Protein AF-A0A9P6CM84-F1 (afdb_monomer_lite)

Secondary structure (DSSP, 8-state):
----------------------EEPPTTS-PEEEEEEEETT-TTSPPEEEEEEPPTT-EEEE-TTS-EEEEEEHHHHHHHHHHHS---S-TT-EEEEE-SS-TTSEEEEEEHHHHHTT---GGGGSHHHHEEEEEEPTTS-EEEEEEE--GGG---------TTSHHHHTTSS-SS------PPP---TT-HHHHHHHHHTT--S-PPP--SHHHHHHHHHHHHHHHHHHHHTTPEEETTEEE--TT---HHHHHTT-

pLDDT: mean 75.65, std 17.18, range [40.81, 96.31]

Sequence (258 aa):
MGDEDYTDEDDNPFFPKSHIQSRPVNDNDAQVVIVNFRVKNAPNIAAEEVLVEASPDLVSIEDVDGQRVFKTSLARLIPKAIENFSPKKDSSTRIHRPGLDDPQNTVNLGSIGAFLSGVKPRNLNFPLVDEYKLRIEDKGLLVCDLLLDDVDSSNDSSSSVKPLDLARLRKDLKVGLKSPRKKSAFIDKGSEFIKFLRTFLDVQPRAPRAETVGHLLECYLALEAGYSKLTNMQWGRTKGGYRVPSGMFSWDKLYTCL

Structure (mmCIF, N/CA/C/O backbone):
data_AF-A0A9P6CM84-F1
#
_entry.id   AF-A0A9P6CM84-F1
#
loop_
_atom_site.group_PDB
_atom_site.id
_atom_site.type_symbol
_atom_site.label_atom_id
_atom_site.label_alt_id
_atom_site.label_comp_id
_atom_site.label_asym_id
_atom_site.label_entity_id
_atom_site.label_seq_id
_atom_site.pdbx_PDB_ins_code
_atom_site.Cartn_x
_atom_site.Cartn_y
_atom_site.Cartn_z
_atom_site.occupancy
_atom_site.B_iso_or_equiv
_atom_site.auth_seq_id
_atom_site.auth_comp_id
_atom_site.auth_asym_id
_atom_site.auth_atom_id
_atom_site.pdbx_PDB_model_num
ATOM 1 N N . MET A 1 1 ? 25.803 -50.391 57.734 1.00 50.53 1 MET A N 1
ATOM 2 C CA . MET A 1 1 ? 26.602 -49.492 56.883 1.00 50.53 1 MET A CA 1
ATOM 3 C C . MET A 1 1 ? 25.891 -49.483 55.554 1.00 50.53 1 MET A C 1
ATOM 5 O O . MET A 1 1 ? 25.996 -50.460 54.830 1.00 50.53 1 MET A O 1
ATOM 9 N N . GLY A 1 2 ? 24.984 -48.523 55.391 1.00 52.47 2 GLY A N 1
ATOM 10 C CA . GLY A 1 2 ? 24.208 -48.342 54.172 1.00 52.47 2 GLY A CA 1
ATOM 11 C C . GLY A 1 2 ? 24.786 -47.138 53.457 1.00 52.47 2 GLY A C 1
ATOM 12 O O . GLY A 1 2 ? 24.868 -46.072 54.064 1.00 52.47 2 GLY A O 1
ATOM 13 N N . ASP A 1 3 ? 25.248 -47.363 52.236 1.00 54.59 3 ASP A N 1
ATOM 14 C CA . ASP A 1 3 ? 25.708 -46.325 51.329 1.00 54.59 3 ASP A CA 1
ATOM 15 C C . ASP A 1 3 ? 24.466 -45.678 50.702 1.00 54.59 3 ASP A C 1
ATOM 17 O O . ASP A 1 3 ? 23.650 -46.354 50.072 1.00 54.59 3 ASP A O 1
ATOM 21 N N . GLU A 1 4 ? 24.280 -44.386 50.968 1.00 65.12 4 GLU A N 1
ATOM 22 C CA . GLU A 1 4 ? 23.221 -43.564 50.384 1.00 65.12 4 GLU A CA 1
ATOM 23 C C . GLU A 1 4 ? 23.735 -42.972 49.066 1.00 65.12 4 GLU A C 1
ATOM 25 O O . GLU A 1 4 ? 24.587 -42.083 49.057 1.00 65.12 4 GLU A O 1
ATOM 30 N N . ASP A 1 5 ? 23.225 -43.506 47.957 1.00 63.28 5 ASP A N 1
ATOM 31 C CA . ASP A 1 5 ? 23.416 -42.990 46.602 1.00 63.28 5 ASP A CA 1
ATOM 32 C C . ASP A 1 5 ? 22.495 -41.770 46.412 1.00 63.28 5 ASP A C 1
ATOM 34 O O . ASP A 1 5 ? 21.270 -41.903 46.355 1.00 63.28 5 ASP A O 1
ATOM 38 N N . TYR A 1 6 ? 23.075 -40.569 46.353 1.00 57.94 6 TYR A N 1
ATOM 39 C CA . TYR A 1 6 ? 22.373 -39.352 45.944 1.00 57.94 6 TYR A CA 1
ATOM 40 C C . TYR A 1 6 ? 22.379 -39.279 44.415 1.00 57.94 6 TYR A C 1
ATOM 42 O O . TYR A 1 6 ? 23.384 -38.924 43.801 1.00 57.94 6 TYR A O 1
ATOM 50 N N . THR A 1 7 ? 21.253 -39.612 43.791 1.00 66.19 7 THR A N 1
ATOM 51 C CA . THR A 1 7 ? 20.988 -39.227 42.404 1.00 66.19 7 THR A CA 1
ATOM 52 C C . THR A 1 7 ? 20.441 -37.804 42.398 1.00 66.19 7 THR A C 1
ATOM 54 O O . THR A 1 7 ? 19.292 -37.587 42.783 1.00 66.19 7 THR A O 1
ATOM 57 N N . ASP A 1 8 ? 21.272 -36.851 41.977 1.00 60.44 8 ASP A N 1
ATOM 58 C CA . ASP A 1 8 ? 20.848 -35.504 41.597 1.00 60.44 8 ASP A CA 1
ATOM 59 C C . ASP A 1 8 ? 19.868 -35.620 40.417 1.00 60.44 8 ASP A C 1
ATOM 61 O O . ASP A 1 8 ? 20.259 -35.877 39.276 1.00 60.44 8 ASP A O 1
ATOM 65 N N . GLU A 1 9 ? 18.572 -35.498 40.703 1.00 61.78 9 GLU A N 1
ATOM 66 C CA . GLU A 1 9 ? 17.564 -35.280 39.673 1.00 61.78 9 GLU A CA 1
ATOM 67 C C . GLU A 1 9 ? 17.694 -33.835 39.185 1.00 61.78 9 GLU A C 1
ATOM 69 O O . GLU A 1 9 ? 17.394 -32.882 39.903 1.00 61.78 9 GLU A O 1
ATOM 74 N N . ASP A 1 10 ? 18.176 -33.692 37.950 1.00 57.97 10 ASP A N 1
ATOM 75 C CA . ASP A 1 10 ? 18.163 -32.451 37.190 1.00 57.97 10 ASP A CA 1
ATOM 76 C C . ASP A 1 10 ? 16.738 -31.869 37.149 1.00 57.97 10 ASP A C 1
ATOM 78 O O . ASP A 1 10 ? 15.881 -32.298 36.367 1.00 57.97 10 ASP A O 1
ATOM 82 N N . ASP A 1 11 ? 16.513 -30.840 37.969 1.00 53.06 11 ASP A N 1
ATOM 83 C CA . ASP A 1 11 ? 15.436 -29.863 37.843 1.00 53.06 11 ASP A CA 1
ATOM 84 C C . ASP A 1 11 ? 15.541 -29.190 36.467 1.00 53.06 11 ASP A C 1
ATOM 86 O O . ASP A 1 11 ? 16.144 -28.130 36.289 1.00 53.06 11 ASP A O 1
ATOM 90 N N . ASN A 1 12 ? 14.961 -29.824 35.453 1.00 59.12 12 ASN A N 1
ATOM 91 C CA . ASN A 1 12 ? 14.777 -29.219 34.148 1.00 59.12 12 ASN A CA 1
ATOM 92 C C . ASN A 1 12 ? 13.456 -28.434 34.206 1.00 59.12 12 ASN A C 1
ATOM 94 O O . ASN A 1 12 ? 12.389 -29.059 34.164 1.00 59.12 12 ASN A O 1
ATOM 98 N N . PRO A 1 13 ? 13.466 -27.090 34.342 1.00 60.09 13 PRO A N 1
ATOM 99 C CA . PRO A 1 13 ? 12.240 -26.314 34.403 1.00 60.09 13 PRO A CA 1
ATOM 100 C C . PRO A 1 13 ? 11.509 -26.481 33.075 1.00 60.09 13 PRO A C 1
ATOM 102 O O . PRO A 1 13 ? 11.886 -25.941 32.033 1.00 60.09 13 PRO A O 1
ATOM 105 N N . PHE A 1 14 ? 10.455 -27.285 33.125 1.00 51.00 14 PHE A N 1
ATOM 106 C CA . PHE A 1 14 ? 9.545 -27.538 32.030 1.00 51.00 14 PHE A CA 1
ATOM 107 C C . PHE A 1 14 ? 8.871 -26.213 31.674 1.00 51.00 14 PHE A C 1
ATOM 109 O O . PHE A 1 14 ? 7.870 -25.834 32.278 1.00 51.00 14 PHE A O 1
ATOM 116 N N . PHE A 1 15 ? 9.440 -25.472 30.721 1.00 48.75 15 PHE A N 1
ATOM 117 C CA . PHE A 1 15 ? 8.794 -24.286 30.178 1.00 48.75 15 PHE A CA 1
ATOM 118 C C . PHE A 1 15 ? 7.441 -24.725 29.606 1.00 48.75 15 PHE A C 1
ATOM 120 O O . PHE A 1 15 ? 7.415 -25.511 28.648 1.00 48.75 15 PHE A O 1
ATOM 127 N N . PRO A 1 16 ? 6.308 -24.270 30.173 1.00 44.91 16 PRO A N 1
ATOM 128 C CA . PRO A 1 16 ? 5.011 -24.596 29.620 1.00 44.91 16 PRO A CA 1
ATOM 129 C C . PRO A 1 16 ? 4.973 -24.006 28.214 1.00 44.91 16 PRO A C 1
ATOM 131 O O . PRO A 1 16 ? 5.034 -22.790 28.036 1.00 44.91 16 PRO A O 1
ATOM 134 N N . LYS A 1 17 ? 4.912 -24.876 27.200 1.00 47.03 17 LYS A N 1
ATOM 135 C CA . LYS A 1 17 ? 4.621 -24.476 25.824 1.00 47.03 17 LYS A CA 1
ATOM 136 C C . LYS A 1 17 ? 3.267 -23.779 25.864 1.00 47.03 17 LYS A C 1
ATOM 138 O O . LYS A 1 17 ? 2.241 -24.455 25.939 1.00 47.03 17 LYS A O 1
ATOM 143 N N . SER A 1 18 ? 3.265 -22.447 25.877 1.00 46.41 18 SER A N 1
ATOM 144 C CA . SER A 1 18 ? 2.049 -21.656 25.770 1.00 46.41 18 SER A CA 1
ATOM 145 C C . SER A 1 18 ? 1.348 -22.108 24.497 1.00 46.41 18 SER A C 1
ATOM 147 O O . SER A 1 18 ? 1.858 -21.992 23.382 1.00 46.41 18 SER A O 1
ATOM 149 N N . HIS A 1 19 ? 0.209 -22.763 24.684 1.00 44.62 19 HIS A N 1
ATOM 150 C CA . HIS A 1 19 ? -0.593 -23.279 23.596 1.00 44.62 19 HIS A CA 1
ATOM 151 C C . HIS A 1 19 ? -1.285 -22.069 22.965 1.00 44.62 19 HIS A C 1
ATOM 153 O O . HIS A 1 19 ? -2.383 -21.690 23.362 1.00 44.62 19 HIS A O 1
ATOM 159 N N . ILE A 1 20 ? -0.581 -21.394 22.053 1.00 52.62 20 ILE A N 1
ATOM 160 C CA . ILE A 1 20 ? -1.106 -20.260 21.295 1.00 52.62 20 ILE A CA 1
ATOM 161 C C . ILE A 1 20 ? -2.209 -20.818 20.393 1.00 52.62 20 ILE A C 1
ATOM 163 O O . ILE A 1 20 ? -1.941 -21.398 19.341 1.00 52.62 20 ILE A O 1
ATOM 167 N N . GLN A 1 21 ? -3.458 -20.701 20.843 1.00 57.16 21 GLN A N 1
ATOM 168 C CA . GLN A 1 21 ? -4.626 -21.060 20.051 1.00 57.16 21 GLN A CA 1
ATOM 169 C C . GLN A 1 21 ? -4.826 -19.985 18.982 1.00 57.16 21 GLN A C 1
ATOM 171 O O . GLN A 1 21 ? -5.379 -18.920 19.254 1.00 57.16 21 GLN A O 1
ATOM 176 N N . SER A 1 22 ? -4.376 -20.251 17.757 1.00 56.94 22 SER A N 1
ATOM 177 C CA . SER A 1 22 ? -4.760 -19.445 16.603 1.00 56.94 22 SER A CA 1
ATOM 178 C C . SER A 1 22 ? -6.255 -19.640 16.340 1.00 56.94 22 SER A C 1
ATOM 180 O O . SER A 1 22 ? -6.731 -20.764 16.174 1.00 56.94 22 SER A O 1
ATOM 182 N N . ARG A 1 23 ? -7.022 -18.546 16.325 1.00 54.59 23 ARG A N 1
ATOM 183 C CA . ARG A 1 23 ? -8.429 -18.568 15.911 1.00 54.59 23 ARG A CA 1
ATOM 184 C C . ARG A 1 23 ? -8.541 -17.959 14.513 1.00 54.59 23 ARG A C 1
ATOM 186 O O . ARG A 1 23 ? -8.030 -16.855 14.309 1.00 54.59 23 ARG A O 1
ATOM 193 N N . PRO A 1 24 ? -9.197 -18.633 13.552 1.00 57.94 24 PRO A N 1
ATOM 194 C CA . PRO A 1 24 ? -9.567 -17.986 12.301 1.00 57.94 24 PRO A CA 1
ATOM 195 C C . PRO A 1 24 ? -10.517 -16.821 12.610 1.00 57.94 24 PRO A C 1
ATOM 197 O O . PRO A 1 24 ? -11.411 -16.938 13.452 1.00 57.94 24 PRO A O 1
ATOM 200 N N . VAL A 1 25 ? -10.274 -15.672 11.985 1.00 58.28 25 VAL A N 1
ATOM 201 C CA . VAL A 1 25 ? -11.108 -14.475 12.145 1.00 58.28 25 VAL A CA 1
ATOM 202 C C . VAL A 1 25 ? -12.455 -14.735 11.463 1.00 58.28 25 VAL A C 1
ATOM 204 O O . VAL A 1 25 ? -12.480 -15.240 10.348 1.00 58.28 25 VAL A O 1
ATOM 207 N N . ASN A 1 26 ? -13.570 -14.436 12.139 1.00 51.66 26 ASN A N 1
ATOM 208 C CA . ASN A 1 26 ? -14.923 -14.674 11.617 1.00 51.66 26 ASN A CA 1
ATOM 209 C C . ASN A 1 26 ? -15.164 -13.947 10.275 1.00 51.66 26 ASN A C 1
ATOM 211 O O . ASN A 1 26 ? -14.950 -12.741 10.175 1.00 51.66 26 ASN A O 1
ATOM 215 N N . ASP A 1 27 ? -15.700 -14.695 9.307 1.00 47.84 27 ASP A N 1
ATOM 216 C CA . ASP A 1 27 ? -15.827 -14.421 7.860 1.00 47.84 27 ASP A CA 1
ATOM 217 C C . ASP A 1 27 ? -16.719 -13.233 7.422 1.00 47.84 27 ASP A C 1
ATOM 219 O O . ASP A 1 27 ? -16.867 -12.994 6.226 1.00 47.84 27 ASP A O 1
ATOM 223 N N . ASN A 1 28 ? -17.352 -12.486 8.334 1.00 49.12 28 ASN A N 1
ATOM 224 C CA . ASN A 1 28 ? -18.439 -11.567 7.944 1.00 49.12 28 ASN A CA 1
ATOM 225 C C . ASN A 1 28 ? -18.038 -10.108 7.702 1.00 49.12 28 ASN A C 1
ATOM 227 O O . ASN A 1 28 ? -18.818 -9.376 7.098 1.00 49.12 28 ASN A O 1
ATOM 231 N N . ASP A 1 29 ? -16.831 -9.702 8.089 1.00 53.59 29 ASP A N 1
ATOM 232 C CA . ASP A 1 29 ? -16.253 -8.440 7.636 1.00 53.59 29 ASP A CA 1
ATOM 233 C C . ASP A 1 29 ? -15.121 -8.795 6.684 1.00 53.59 29 ASP A C 1
ATOM 235 O O . ASP A 1 29 ? -14.081 -9.285 7.119 1.00 53.59 29 ASP A O 1
ATOM 239 N N . ALA A 1 30 ? -15.325 -8.588 5.381 1.00 54.66 30 ALA A N 1
ATOM 240 C CA . ALA A 1 30 ? -14.263 -8.710 4.392 1.00 54.66 30 ALA A CA 1
ATOM 241 C C . ALA A 1 30 ? -13.132 -7.748 4.784 1.00 54.66 30 ALA A C 1
ATOM 243 O O . ALA A 1 30 ? -13.187 -6.548 4.508 1.00 54.66 30 ALA A O 1
ATOM 244 N N . GLN A 1 31 ? -12.135 -8.260 5.505 1.00 74.56 31 GLN A N 1
ATOM 245 C CA . GLN A 1 31 ? -11.035 -7.440 5.978 1.00 74.56 31 GLN A CA 1
ATOM 246 C C . GLN A 1 31 ? -10.243 -6.998 4.749 1.00 74.56 31 GLN A C 1
ATOM 248 O O . GLN A 1 31 ? -9.969 -7.779 3.844 1.00 74.56 31 GLN A O 1
ATOM 253 N N . VAL A 1 32 ? -9.930 -5.713 4.661 1.00 87.81 32 VAL A N 1
ATOM 254 C CA . VAL A 1 32 ? -9.121 -5.175 3.567 1.00 87.81 32 VAL A CA 1
ATOM 255 C C . VAL A 1 32 ? -7.727 -4.939 4.118 1.00 87.81 32 VAL A C 1
ATOM 257 O O . VAL A 1 32 ? -7.568 -4.298 5.157 1.00 87.81 32 VAL A O 1
ATOM 260 N N . VAL A 1 33 ? -6.719 -5.470 3.429 1.00 92.06 33 VAL A N 1
ATOM 261 C CA . VAL A 1 33 ? -5.312 -5.225 3.740 1.00 92.06 33 VAL A CA 1
ATOM 262 C C . VAL A 1 33 ? -4.802 -4.140 2.802 1.00 92.06 33 VAL A C 1
ATOM 264 O O . VAL A 1 33 ? -4.874 -4.266 1.580 1.00 92.06 33 VAL A O 1
ATOM 267 N N . ILE A 1 34 ? -4.275 -3.066 3.375 1.00 93.50 34 ILE A N 1
ATOM 268 C CA . ILE A 1 34 ? -3.618 -1.993 2.636 1.00 93.50 34 ILE A CA 1
ATOM 269 C C . ILE A 1 34 ? -2.138 -2.343 2.530 1.00 93.50 34 ILE A C 1
ATOM 271 O O . ILE A 1 34 ? -1.448 -2.490 3.537 1.00 93.50 34 ILE A O 1
ATOM 275 N N . VAL A 1 35 ? -1.643 -2.484 1.306 1.00 94.81 35 VAL A N 1
ATOM 276 C CA . VAL A 1 35 ? -0.227 -2.710 1.022 1.00 94.81 35 VAL A CA 1
ATOM 277 C C . VAL A 1 35 ? 0.403 -1.391 0.595 1.00 94.81 35 VAL A C 1
ATOM 279 O O . VAL A 1 35 ? 0.062 -0.841 -0.450 1.00 94.81 35 VAL A O 1
ATOM 282 N N . ASN A 1 36 ? 1.329 -0.894 1.407 1.00 95.12 36 ASN A N 1
ATOM 283 C CA . ASN A 1 36 ? 2.053 0.347 1.184 1.00 95.12 36 ASN A CA 1
ATOM 284 C C . ASN A 1 36 ? 3.400 0.054 0.535 1.00 95.12 36 ASN A C 1
ATOM 286 O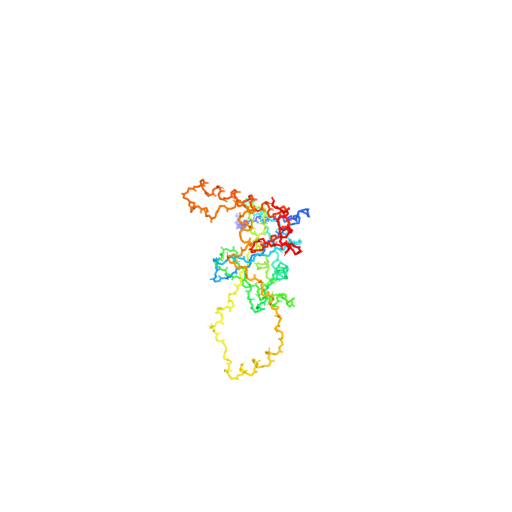 O . ASN A 1 36 ? 4.299 -0.474 1.189 1.00 95.12 36 ASN A O 1
ATOM 290 N N . PHE A 1 37 ? 3.571 0.450 -0.722 1.00 93.75 37 PHE A N 1
ATOM 291 C CA . PHE A 1 37 ? 4.865 0.413 -1.396 1.00 93.75 37 PHE A CA 1
ATOM 292 C C . PHE A 1 37 ? 5.613 1.732 -1.174 1.00 93.75 37 PHE A C 1
ATOM 294 O O . PHE A 1 37 ? 5.193 2.787 -1.651 1.00 93.75 37 PHE A O 1
ATOM 301 N N . ARG A 1 38 ? 6.735 1.690 -0.451 1.00 92.69 38 ARG A N 1
ATOM 302 C CA . ARG A 1 38 ? 7.602 2.850 -0.174 1.00 92.69 38 ARG A CA 1
ATOM 303 C C . ARG A 1 38 ? 8.937 2.710 -0.887 1.00 92.69 38 ARG A C 1
ATOM 305 O O . ARG A 1 38 ? 9.438 1.605 -1.049 1.00 92.69 38 ARG A O 1
ATOM 312 N N . VAL A 1 39 ? 9.566 3.820 -1.252 1.00 92.06 39 VAL A N 1
ATOM 313 C CA . VAL A 1 39 ? 10.930 3.796 -1.798 1.00 92.06 39 VAL A CA 1
ATOM 314 C C . VAL A 1 39 ? 11.925 3.658 -0.647 1.00 92.06 39 VAL A C 1
ATOM 316 O O . VAL A 1 39 ? 11.956 4.504 0.247 1.00 92.06 39 VAL A O 1
ATOM 319 N N . LYS A 1 40 ? 12.756 2.610 -0.669 1.00 90.56 40 LYS A N 1
ATOM 320 C CA . LYS A 1 40 ? 13.678 2.258 0.427 1.00 90.56 40 LYS A CA 1
ATOM 321 C C . LYS A 1 40 ? 14.598 3.413 0.844 1.00 90.56 40 LYS A C 1
ATOM 323 O O . LYS A 1 40 ? 14.779 3.650 2.033 1.00 90.56 40 LYS A O 1
ATOM 328 N N . ASN A 1 41 ? 15.135 4.149 -0.128 1.00 89.06 41 ASN A N 1
ATOM 329 C CA . ASN A 1 41 ? 16.092 5.240 0.103 1.00 89.06 41 ASN A CA 1
ATOM 330 C C . ASN A 1 41 ? 15.427 6.618 0.273 1.00 89.06 41 ASN A C 1
ATOM 332 O O . ASN A 1 41 ? 16.117 7.614 0.474 1.00 89.06 41 ASN A O 1
ATOM 336 N N . ALA A 1 42 ? 14.098 6.696 0.179 1.00 87.50 42 ALA A N 1
ATOM 337 C CA . ALA A 1 42 ? 13.363 7.955 0.226 1.00 87.50 42 ALA A CA 1
ATOM 338 C C . ALA A 1 42 ? 12.067 7.806 1.045 1.00 87.50 42 ALA A C 1
ATOM 340 O O . ALA A 1 42 ? 10.969 7.937 0.502 1.00 87.50 42 ALA A O 1
ATOM 341 N N . PRO A 1 43 ? 12.171 7.567 2.369 1.00 78.94 43 PRO A N 1
ATOM 342 C CA . PRO A 1 43 ? 11.014 7.310 3.234 1.00 78.94 43 PRO A CA 1
ATOM 343 C C . PRO A 1 43 ? 10.053 8.503 3.349 1.00 78.94 43 PRO A C 1
ATOM 345 O O . PRO A 1 43 ? 8.905 8.327 3.748 1.00 78.94 43 PRO A O 1
ATOM 348 N N . ASN A 1 44 ? 10.515 9.705 2.988 1.00 84.81 44 ASN A N 1
ATOM 349 C CA . ASN A 1 44 ? 9.715 10.930 2.975 1.00 84.81 44 ASN A CA 1
ATOM 350 C C . ASN A 1 44 ? 8.783 11.030 1.755 1.00 84.81 44 ASN A C 1
ATOM 352 O O . ASN A 1 44 ? 7.908 11.894 1.726 1.00 84.81 44 ASN A O 1
ATOM 356 N N . ILE A 1 45 ? 8.978 10.194 0.730 1.00 86.31 45 ILE A N 1
ATOM 357 C CA . ILE A 1 45 ? 8.065 10.128 -0.411 1.00 86.31 45 ILE A CA 1
ATOM 358 C C . ILE A 1 45 ? 6.811 9.376 0.034 1.00 86.31 45 ILE A C 1
ATOM 360 O O . ILE A 1 45 ? 6.899 8.336 0.687 1.00 86.31 45 ILE A O 1
ATOM 364 N N . ALA A 1 46 ? 5.641 9.915 -0.316 1.00 87.69 46 ALA A N 1
ATOM 365 C CA . ALA A 1 46 ? 4.365 9.280 -0.012 1.00 87.69 46 ALA A CA 1
ATOM 366 C C . ALA A 1 46 ? 4.337 7.839 -0.549 1.00 87.69 46 ALA A C 1
ATOM 368 O O . ALA A 1 46 ? 4.716 7.596 -1.698 1.00 87.69 46 ALA A O 1
ATOM 369 N N . ALA A 1 47 ? 3.898 6.901 0.292 1.00 89.81 47 ALA A N 1
ATOM 370 C CA . ALA A 1 47 ? 3.744 5.507 -0.094 1.00 89.81 47 ALA A CA 1
ATOM 371 C C . ALA A 1 47 ? 2.684 5.374 -1.193 1.00 89.81 47 ALA A C 1
ATOM 373 O O . ALA A 1 47 ? 1.685 6.097 -1.199 1.00 89.81 47 ALA A O 1
ATOM 374 N N . GLU A 1 48 ? 2.881 4.432 -2.109 1.00 90.56 48 GLU A N 1
ATOM 375 C CA . GLU A 1 48 ? 1.823 4.033 -3.025 1.00 90.56 48 GLU A CA 1
ATOM 376 C C . GLU A 1 48 ? 0.989 2.931 -2.372 1.00 90.56 48 GLU A C 1
ATOM 378 O O . GLU A 1 48 ? 1.459 1.816 -2.149 1.00 90.56 48 GLU A O 1
ATOM 383 N N . GLU A 1 49 ? -0.247 3.282 -2.033 1.00 92.44 49 GLU A N 1
ATOM 384 C CA . GLU A 1 49 ? -1.176 2.403 -1.332 1.00 92.44 49 GLU A CA 1
ATOM 385 C C . GLU A 1 49 ? -1.977 1.560 -2.325 1.00 92.44 49 GLU A C 1
ATOM 387 O O . GLU A 1 49 ? -2.561 2.071 -3.293 1.00 92.44 49 GLU A O 1
ATOM 392 N N . VAL A 1 50 ? -2.034 0.260 -2.057 1.00 92.56 50 VAL A N 1
ATOM 393 C CA . VAL A 1 50 ? -2.800 -0.709 -2.832 1.00 92.56 50 VAL A CA 1
ATOM 394 C C . VAL A 1 50 ? -3.723 -1.464 -1.896 1.00 92.56 50 VAL A C 1
ATOM 396 O O . VAL A 1 50 ? -3.280 -2.094 -0.941 1.00 92.56 50 VAL A O 1
ATOM 399 N N . LEU A 1 51 ? -5.020 -1.414 -2.183 1.00 91.75 51 LEU A N 1
ATOM 400 C CA . LEU A 1 51 ? -6.009 -2.169 -1.432 1.00 91.75 51 LEU A CA 1
ATOM 401 C C . LEU A 1 51 ? -6.053 -3.597 -1.975 1.00 91.75 51 LEU A C 1
ATOM 403 O O . LEU A 1 51 ? -6.189 -3.817 -3.183 1.00 91.75 51 LEU A O 1
ATOM 407 N N . VAL A 1 52 ? -5.928 -4.559 -1.070 1.00 91.50 52 VAL A N 1
ATOM 408 C CA . VAL A 1 52 ? -6.005 -5.986 -1.362 1.00 91.50 52 VAL A CA 1
ATOM 409 C C . VAL A 1 52 ? -7.066 -6.586 -0.452 1.00 91.50 52 VAL A C 1
ATOM 411 O O . VAL A 1 52 ? -7.016 -6.427 0.767 1.00 91.50 52 VAL A O 1
ATOM 414 N N . GLU A 1 53 ? -8.042 -7.272 -1.038 1.00 87.94 53 GLU A N 1
ATOM 415 C CA . GLU A 1 53 ? -9.006 -8.058 -0.265 1.00 87.94 53 GLU A CA 1
ATOM 416 C C . GLU A 1 53 ? -8.246 -9.099 0.566 1.00 87.94 53 GLU A C 1
ATOM 418 O O . GLU A 1 53 ? -7.340 -9.762 0.039 1.00 87.94 53 GLU A O 1
ATOM 423 N N . ALA A 1 54 ? -8.557 -9.209 1.866 1.00 72.44 54 ALA A N 1
ATOM 424 C CA . ALA A 1 54 ? -7.813 -10.083 2.763 1.00 72.44 54 ALA A CA 1
ATOM 425 C C . ALA A 1 54 ? -7.728 -11.492 2.187 1.00 72.44 54 ALA A C 1
ATOM 427 O O . ALA A 1 54 ? -8.695 -12.069 1.686 1.00 72.44 54 ALA A O 1
ATOM 428 N N . SER A 1 55 ? -6.521 -12.050 2.257 1.00 68.44 55 SER A N 1
ATOM 429 C CA . SER A 1 55 ? -6.345 -13.467 1.986 1.00 68.44 55 SER A CA 1
ATOM 430 C C . SER A 1 55 ? -7.130 -14.259 3.036 1.00 68.44 55 SER A C 1
ATOM 432 O O . SER A 1 55 ? -7.104 -13.865 4.203 1.00 68.44 55 SER A O 1
ATOM 434 N N . PRO A 1 56 ? -7.728 -15.409 2.680 1.00 68.00 56 PRO A N 1
ATOM 435 C CA . PRO A 1 56 ? -8.313 -16.332 3.661 1.00 68.00 56 PRO A CA 1
ATOM 436 C C . PRO A 1 56 ? -7.304 -16.817 4.722 1.00 68.00 56 PRO A C 1
ATOM 438 O O . PRO A 1 56 ? -7.685 -17.402 5.725 1.00 68.00 56 PRO A O 1
ATOM 441 N N . ASP A 1 57 ? -6.009 -16.565 4.517 1.00 72.81 57 ASP A N 1
ATOM 442 C CA . ASP A 1 57 ? -4.911 -16.953 5.412 1.00 72.81 57 ASP A CA 1
ATOM 443 C C . ASP A 1 57 ? -4.560 -15.885 6.449 1.00 72.81 57 ASP A C 1
ATOM 445 O O . ASP A 1 57 ? -3.472 -15.905 7.026 1.00 72.81 57 ASP A O 1
ATOM 449 N N . LEU A 1 58 ? -5.436 -14.904 6.643 1.00 82.75 58 LEU A N 1
ATOM 450 C CA . LEU A 1 58 ? -5.264 -13.924 7.694 1.00 82.75 58 LEU A CA 1
ATOM 451 C C . LEU A 1 58 ? -5.493 -14.600 9.052 1.00 82.75 58 LEU A C 1
ATOM 453 O O . LEU A 1 58 ? -6.602 -15.013 9.386 1.00 82.75 58 LEU A O 1
ATOM 457 N N . VAL A 1 59 ? -4.431 -14.707 9.845 1.00 84.19 59 VAL A N 1
ATOM 458 C CA . VAL A 1 59 ? -4.478 -15.335 11.168 1.00 84.19 59 VAL A CA 1
ATOM 459 C C . VAL A 1 59 ? -4.443 -14.245 12.228 1.00 84.19 59 VAL A C 1
ATOM 461 O O . VAL A 1 59 ? -3.544 -13.402 12.228 1.00 84.19 59 VAL A O 1
ATOM 464 N N . SER A 1 60 ? -5.401 -14.270 13.156 1.00 82.12 60 SER A N 1
ATOM 465 C CA . SER A 1 60 ? -5.337 -13.459 14.371 1.00 82.12 60 SER A CA 1
ATOM 466 C C . SER A 1 60 ? -4.731 -14.284 15.501 1.00 82.12 60 SER A C 1
ATOM 468 O O . SER A 1 60 ? -5.131 -15.423 15.752 1.00 82.12 60 SER A O 1
ATOM 470 N N . ILE A 1 61 ? -3.728 -13.708 16.151 1.00 83.62 61 ILE A N 1
ATOM 471 C CA . ILE A 1 61 ? -3.010 -14.284 17.281 1.00 83.62 61 ILE A CA 1
ATOM 472 C C . ILE A 1 61 ? -3.055 -13.257 18.408 1.00 83.62 61 ILE A C 1
ATOM 474 O O . ILE A 1 61 ? -2.858 -12.069 18.164 1.00 83.62 61 ILE A O 1
ATOM 478 N N . GLU A 1 62 ? -3.312 -13.689 19.636 1.00 82.06 62 GLU A N 1
ATOM 479 C CA . GLU A 1 62 ? -3.126 -12.831 20.808 1.00 82.06 62 GLU A CA 1
ATOM 480 C C . GLU A 1 62 ? -1.642 -12.845 21.198 1.00 82.06 62 GLU A C 1
ATOM 482 O O . GLU A 1 62 ? -1.043 -13.909 21.361 1.00 82.06 62 GLU A O 1
ATOM 487 N N . ASP A 1 63 ? -1.035 -11.659 21.256 1.00 80.00 63 ASP A N 1
ATOM 488 C CA . ASP A 1 63 ? 0.342 -11.457 21.707 1.00 80.00 63 ASP A CA 1
ATOM 489 C C . ASP A 1 63 ? 0.457 -11.717 23.217 1.00 80.00 63 ASP A C 1
ATOM 491 O O . ASP A 1 63 ? -0.549 -11.819 23.923 1.00 80.00 63 ASP A O 1
ATOM 495 N N . VAL A 1 64 ? 1.687 -11.775 23.729 1.00 79.81 64 VAL A N 1
ATOM 496 C CA . VAL A 1 64 ? 1.974 -12.028 25.155 1.00 79.81 64 VAL A CA 1
ATOM 497 C C . VAL A 1 64 ? 1.300 -10.993 26.068 1.00 79.81 64 VAL A C 1
ATOM 499 O O . VAL A 1 64 ? 0.852 -11.331 27.161 1.00 79.81 64 VAL A O 1
ATOM 502 N N . ASP A 1 65 ? 1.138 -9.763 25.577 1.00 82.69 65 ASP A N 1
ATOM 503 C CA . ASP A 1 65 ? 0.475 -8.659 26.280 1.00 82.69 65 ASP A CA 1
ATOM 504 C C . ASP A 1 65 ? -1.063 -8.671 26.138 1.00 82.69 65 ASP A C 1
ATOM 506 O O . ASP A 1 65 ? -1.737 -7.702 26.491 1.00 82.69 65 ASP A O 1
ATOM 510 N N . GLY A 1 66 ? -1.642 -9.726 25.554 1.00 82.69 66 GLY A N 1
ATOM 511 C CA . GLY A 1 66 ? -3.076 -9.825 25.257 1.00 82.69 66 GLY A CA 1
ATOM 512 C C . GLY A 1 66 ? -3.540 -8.932 24.099 1.00 82.69 66 GLY A C 1
ATOM 513 O O . GLY A 1 66 ? -4.737 -8.843 23.819 1.00 82.69 66 GLY A O 1
ATOM 514 N N . GLN A 1 67 ? -2.617 -8.262 23.402 1.00 81.75 67 GLN A N 1
ATOM 515 C CA . GLN A 1 67 ? -2.941 -7.479 22.212 1.00 81.75 67 GLN A CA 1
ATOM 516 C C . GLN A 1 67 ? -3.196 -8.396 21.017 1.00 81.75 67 GLN A C 1
ATOM 518 O O . GLN A 1 67 ? -2.407 -9.288 20.720 1.00 81.75 67 GLN A O 1
ATOM 523 N N . ARG A 1 68 ? -4.280 -8.156 20.276 1.00 84.81 68 ARG A N 1
ATOM 524 C CA . ARG A 1 68 ? -4.534 -8.886 19.029 1.00 84.81 68 ARG A CA 1
ATOM 525 C C . ARG A 1 68 ? -3.562 -8.444 17.946 1.00 84.81 68 ARG A C 1
ATOM 527 O O . ARG A 1 68 ? -3.504 -7.274 17.581 1.00 84.81 68 ARG A O 1
ATOM 534 N N . VAL A 1 69 ? -2.859 -9.415 17.391 1.00 89.12 69 VAL A N 1
ATOM 535 C CA . VAL A 1 69 ? -1.916 -9.262 16.294 1.00 89.12 69 VAL A CA 1
ATOM 536 C C . VAL A 1 69 ? -2.439 -10.025 15.089 1.00 89.12 69 VAL A C 1
ATOM 538 O O . VAL A 1 69 ? -2.835 -11.184 15.192 1.00 89.12 69 VAL A O 1
ATOM 541 N N . PHE A 1 70 ? -2.418 -9.383 13.927 1.00 90.75 70 PHE A N 1
ATOM 542 C CA . PHE A 1 70 ? -2.796 -10.016 12.669 1.00 90.75 70 PHE A CA 1
ATOM 543 C C . PHE A 1 70 ? -1.543 -10.386 11.884 1.00 90.75 70 PHE A C 1
ATOM 545 O O . PHE A 1 70 ? -0.639 -9.564 11.716 1.00 90.75 70 PHE A O 1
ATOM 552 N N . LYS A 1 71 ? -1.487 -11.628 11.404 1.00 92.06 71 LYS A N 1
ATOM 553 C CA . LYS A 1 71 ? -0.420 -12.131 10.541 1.00 92.06 71 LYS A CA 1
ATOM 554 C C . LYS A 1 71 ? -0.974 -12.570 9.195 1.00 92.06 71 LYS A C 1
ATOM 556 O O . LYS A 1 71 ? -2.089 -13.075 9.110 1.00 92.06 71 LYS A O 1
ATOM 561 N N . THR A 1 72 ? -0.174 -12.402 8.149 1.00 93.06 72 THR A N 1
ATOM 562 C CA . THR A 1 72 ? -0.503 -12.847 6.788 1.00 93.06 72 THR A CA 1
ATOM 563 C C . THR A 1 72 ? 0.724 -13.410 6.070 1.00 93.06 72 THR A C 1
ATOM 565 O O . THR A 1 72 ? 1.856 -13.134 6.473 1.00 93.06 72 THR A O 1
ATOM 568 N N . SER A 1 73 ? 0.493 -14.189 5.009 1.00 93.88 73 SER A N 1
ATOM 569 C CA . SER A 1 73 ? 1.535 -14.741 4.132 1.00 93.88 73 SER A CA 1
ATOM 570 C C . SER A 1 73 ? 1.855 -13.767 2.996 1.00 93.88 73 SER A C 1
ATOM 572 O O . SER A 1 73 ? 1.017 -13.481 2.132 1.00 93.88 73 SER A O 1
ATOM 574 N N . LEU A 1 74 ? 3.096 -13.284 2.962 1.00 94.25 74 LEU A N 1
ATOM 575 C CA . LEU A 1 74 ? 3.591 -12.386 1.920 1.00 94.25 74 LEU A CA 1
ATOM 576 C C . LEU A 1 74 ? 3.601 -13.045 0.539 1.00 94.25 74 LEU A C 1
ATOM 578 O O . LEU A 1 74 ? 3.311 -12.380 -0.453 1.00 94.25 74 LEU A O 1
ATOM 582 N N . ALA A 1 75 ? 3.861 -14.350 0.455 1.00 93.12 75 ALA A N 1
ATOM 583 C CA . ALA A 1 75 ? 3.826 -15.109 -0.791 1.00 93.12 75 ALA A CA 1
ATOM 584 C C . ALA A 1 75 ? 2.460 -15.073 -1.480 1.00 93.12 75 ALA A C 1
ATOM 586 O O . ALA A 1 75 ? 2.403 -15.201 -2.701 1.00 93.12 75 ALA A O 1
ATOM 587 N N . ARG A 1 76 ? 1.375 -14.896 -0.719 1.00 91.38 76 ARG A N 1
ATOM 588 C CA . ARG A 1 76 ? 0.014 -14.771 -1.254 1.00 91.38 76 ARG A CA 1
ATOM 589 C C . ARG A 1 76 ? -0.430 -13.319 -1.396 1.00 91.38 76 ARG A C 1
ATOM 591 O O . ARG A 1 76 ? -1.124 -12.993 -2.356 1.00 91.38 76 ARG A O 1
ATOM 598 N N . LEU A 1 77 ? -0.018 -12.450 -0.472 1.00 92.81 77 LEU A N 1
ATOM 599 C CA . LEU A 1 77 ? -0.389 -11.035 -0.478 1.00 92.81 77 LEU A CA 1
ATOM 600 C C . LEU A 1 77 ? 0.294 -10.256 -1.611 1.00 92.81 77 LEU A C 1
ATOM 602 O O . LEU A 1 77 ? -0.361 -9.482 -2.305 1.00 92.81 77 LEU A O 1
ATOM 606 N N . ILE A 1 78 ? 1.598 -10.466 -1.816 1.00 93.56 78 ILE A N 1
ATOM 607 C CA . ILE A 1 78 ? 2.408 -9.681 -2.759 1.00 93.56 78 ILE A CA 1
ATOM 608 C C . ILE A 1 78 ? 1.938 -9.839 -4.210 1.00 93.56 78 ILE A C 1
ATOM 610 O O . ILE A 1 78 ? 1.782 -8.811 -4.863 1.00 93.56 78 ILE A O 1
ATOM 614 N N . PRO A 1 79 ? 1.671 -11.051 -4.739 1.00 92.06 79 PRO A N 1
ATOM 615 C CA . PRO A 1 79 ? 1.167 -11.193 -6.105 1.00 92.06 79 PRO A CA 1
ATOM 616 C C . PRO A 1 79 ? -0.128 -10.408 -6.344 1.00 92.06 79 PRO A C 1
ATOM 618 O O . PRO A 1 79 ? -0.192 -9.622 -7.285 1.00 92.06 79 PRO A O 1
ATOM 621 N N . LYS A 1 80 ? -1.108 -10.520 -5.435 1.00 92.06 80 LYS A N 1
ATOM 622 C CA . LYS A 1 80 ? -2.373 -9.770 -5.510 1.00 92.06 80 LYS A CA 1
ATOM 623 C C . LYS A 1 80 ? -2.152 -8.258 -5.443 1.00 92.06 80 LYS A C 1
ATOM 625 O O . LYS A 1 80 ? -2.769 -7.495 -6.183 1.00 92.06 80 LYS A O 1
ATOM 630 N N . ALA A 1 81 ? -1.251 -7.817 -4.564 1.00 92.62 81 ALA A N 1
ATOM 631 C CA . ALA A 1 81 ? -0.878 -6.412 -4.476 1.00 92.62 81 ALA A CA 1
ATOM 632 C C . ALA A 1 81 ? -0.254 -5.928 -5.790 1.00 92.62 81 ALA A C 1
ATOM 634 O O . ALA A 1 81 ? -0.628 -4.872 -6.278 1.00 92.62 81 ALA A O 1
ATOM 635 N N . ILE A 1 82 ? 0.646 -6.708 -6.396 1.00 91.38 82 ILE A N 1
ATOM 636 C CA . ILE A 1 82 ? 1.310 -6.368 -7.661 1.00 91.38 82 ILE A CA 1
ATOM 637 C C . ILE A 1 82 ? 0.325 -6.316 -8.835 1.00 91.38 82 ILE A C 1
ATOM 639 O O . ILE A 1 82 ? 0.505 -5.482 -9.715 1.00 91.38 82 ILE A O 1
ATOM 643 N N . GLU A 1 83 ? -0.701 -7.169 -8.861 1.00 88.81 83 GLU A N 1
ATOM 644 C CA . GLU A 1 83 ? -1.750 -7.146 -9.892 1.00 88.81 83 GLU A CA 1
ATOM 645 C C . GLU A 1 83 ? -2.566 -5.845 -9.861 1.00 88.81 83 GLU A C 1
ATOM 647 O O . GLU A 1 83 ? -2.870 -5.270 -10.909 1.00 88.81 83 GLU A O 1
ATOM 652 N N . ASN A 1 84 ? -2.881 -5.360 -8.655 1.00 86.25 84 ASN A N 1
ATOM 653 C CA . ASN A 1 84 ? -3.606 -4.104 -8.443 1.00 86.25 84 ASN A CA 1
ATOM 654 C C . ASN A 1 84 ? -2.692 -2.869 -8.524 1.00 86.25 84 ASN A C 1
ATOM 656 O O . ASN A 1 84 ? -3.139 -1.759 -8.829 1.00 86.25 84 ASN A O 1
ATOM 660 N N . PHE A 1 85 ? -1.403 -3.058 -8.256 1.00 83.00 85 PHE A N 1
ATOM 661 C CA . PHE A 1 85 ? -0.352 -2.072 -8.441 1.00 83.00 85 PHE A CA 1
ATOM 662 C C . PHE A 1 85 ? -0.051 -1.919 -9.936 1.00 83.00 85 PHE A C 1
ATOM 664 O O . PHE A 1 85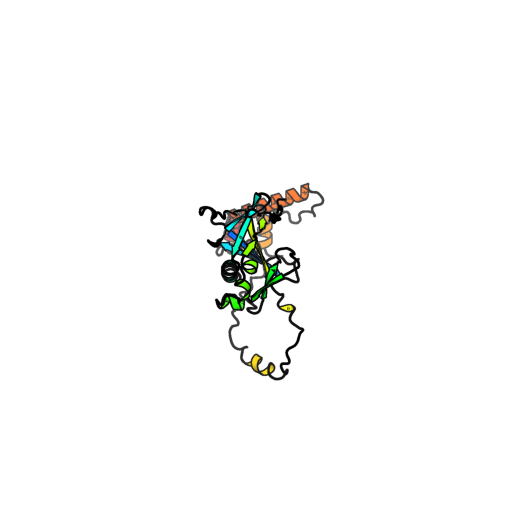 ? -0.124 -2.860 -10.718 1.00 83.00 85 PHE A O 1
ATOM 671 N N . SER A 1 86 ? 0.338 -0.726 -10.377 1.00 60.91 86 SER A N 1
ATOM 672 C CA . SER A 1 86 ? 0.820 -0.529 -11.749 1.00 60.91 86 SER A CA 1
ATOM 673 C C . SER A 1 86 ? 2.321 -0.243 -11.728 1.00 60.91 86 SER A C 1
ATOM 675 O O . SER A 1 86 ? 2.711 0.901 -11.978 1.00 60.91 86 SER A O 1
ATOM 677 N N . PRO A 1 87 ? 3.189 -1.256 -11.503 1.00 60.34 87 PRO A N 1
ATOM 678 C CA . PRO A 1 87 ? 4.635 -1.103 -11.628 1.00 60.34 87 PRO A CA 1
ATOM 679 C C . PRO A 1 87 ? 4.993 -1.041 -13.115 1.00 60.34 87 PRO A C 1
ATOM 681 O O . PRO A 1 87 ? 5.637 -1.919 -13.676 1.00 60.34 87 PRO A O 1
ATOM 684 N N . LYS A 1 88 ? 4.500 -0.026 -13.825 1.00 51.00 88 LYS A N 1
ATOM 685 C CA . LYS A 1 88 ? 4.511 0.034 -15.292 1.00 51.00 88 LYS A CA 1
ATOM 686 C C . LYS A 1 88 ? 5.891 0.274 -15.899 1.00 51.00 88 LYS A C 1
ATOM 688 O O . LYS A 1 88 ? 5.955 0.587 -17.087 1.00 51.00 88 LYS A O 1
ATOM 693 N N . LYS A 1 89 ? 6.978 0.201 -15.131 1.00 56.19 89 LYS A N 1
ATOM 694 C CA . LYS A 1 89 ? 8.293 0.571 -15.656 1.00 56.19 89 LYS A CA 1
ATOM 695 C C . LYS A 1 89 ? 9.393 -0.452 -15.437 1.00 56.19 89 LYS A C 1
ATOM 697 O O . LYS A 1 89 ? 10.092 -0.694 -16.410 1.00 56.19 89 LYS A O 1
ATOM 702 N N . ASP A 1 90 ? 9.479 -1.134 -14.293 1.00 71.38 90 ASP A N 1
ATOM 703 C CA . ASP A 1 90 ? 10.675 -1.939 -14.017 1.00 71.38 90 ASP A CA 1
ATOM 704 C C . ASP A 1 90 ? 10.361 -3.269 -13.325 1.00 71.38 90 ASP A C 1
ATOM 706 O O . ASP A 1 90 ? 10.294 -3.392 -12.106 1.00 71.38 90 ASP A O 1
ATOM 710 N N . SER A 1 91 ? 10.230 -4.327 -14.126 1.00 80.50 91 SER A N 1
ATOM 711 C CA . SER A 1 91 ? 10.151 -5.709 -13.631 1.00 80.50 91 SER A CA 1
ATOM 712 C C . SER A 1 91 ? 11.402 -6.136 -12.843 1.00 80.50 91 SER A C 1
ATOM 714 O O . SER A 1 91 ? 11.392 -7.169 -12.174 1.00 80.50 91 SER A O 1
ATOM 716 N N . SER A 1 92 ? 12.493 -5.373 -12.925 1.00 85.69 92 SER A N 1
ATOM 717 C CA . SER A 1 92 ? 13.736 -5.595 -12.183 1.00 85.69 92 SER A CA 1
ATOM 718 C C . SER A 1 92 ? 13.697 -5.087 -10.741 1.00 85.69 92 SER A C 1
ATOM 720 O O . SER A 1 92 ? 14.552 -5.508 -9.957 1.00 85.69 92 SER A O 1
ATOM 722 N N . THR A 1 93 ? 12.740 -4.229 -10.366 1.00 90.25 93 THR A N 1
ATOM 723 C CA . THR A 1 93 ? 12.668 -3.663 -9.014 1.00 90.25 93 THR A CA 1
ATOM 724 C C . THR A 1 93 ? 12.544 -4.772 -7.977 1.00 90.25 93 THR A C 1
ATOM 726 O O . THR A 1 93 ? 11.714 -5.680 -8.108 1.00 90.25 93 THR A O 1
ATOM 729 N N . ARG A 1 94 ? 13.385 -4.713 -6.941 1.00 93.56 94 ARG A N 1
ATOM 730 C CA . ARG A 1 94 ? 13.334 -5.651 -5.819 1.00 93.56 94 ARG A CA 1
ATOM 731 C C . ARG A 1 94 ? 12.394 -5.134 -4.747 1.00 93.56 94 ARG A C 1
ATOM 733 O O . ARG A 1 94 ? 12.320 -3.933 -4.498 1.00 93.56 94 ARG A O 1
ATOM 740 N N . ILE A 1 95 ? 11.693 -6.072 -4.132 1.00 94.81 95 ILE A N 1
ATOM 741 C CA . ILE A 1 95 ? 10.772 -5.846 -3.031 1.00 94.81 95 ILE A CA 1
ATOM 742 C C . ILE A 1 95 ? 11.456 -6.337 -1.764 1.00 94.81 95 ILE A C 1
ATOM 744 O O . ILE A 1 95 ? 11.976 -7.454 -1.711 1.00 94.81 95 ILE A O 1
ATOM 748 N N . HIS A 1 96 ? 11.417 -5.514 -0.731 1.00 96.31 96 HIS A N 1
ATOM 749 C CA . HIS A 1 96 ? 11.893 -5.834 0.601 1.00 96.31 96 HIS A CA 1
ATOM 750 C C . HIS A 1 96 ? 10.767 -5.632 1.606 1.00 96.31 96 HIS A C 1
ATOM 752 O O . HIS A 1 96 ? 9.846 -4.851 1.374 1.00 96.31 96 HIS A O 1
ATOM 758 N N . ARG A 1 97 ? 10.865 -6.294 2.752 1.00 95.38 97 ARG A N 1
ATOM 759 C CA . ARG A 1 97 ? 10.099 -5.931 3.949 1.00 95.38 97 ARG A CA 1
ATOM 760 C C . ARG A 1 97 ? 11.027 -5.358 5.022 1.00 95.38 97 ARG A C 1
ATOM 762 O O . ARG A 1 97 ? 12.215 -5.700 5.012 1.00 95.38 97 ARG A O 1
ATOM 769 N N . PRO A 1 98 ? 10.506 -4.562 5.965 1.00 94.88 98 PRO A N 1
ATOM 770 C CA . PRO A 1 98 ? 11.206 -4.260 7.209 1.00 94.88 98 PRO A CA 1
ATOM 771 C C . PRO A 1 98 ? 11.541 -5.536 8.000 1.00 94.88 98 PRO A C 1
ATOM 773 O O . PRO A 1 98 ? 10.842 -6.549 7.891 1.00 94.88 98 PRO A O 1
ATOM 776 N N . GLY A 1 99 ? 12.620 -5.493 8.777 1.00 92.38 99 GLY A N 1
ATOM 777 C CA . GLY A 1 99 ? 12.972 -6.526 9.744 1.00 92.38 99 GLY A CA 1
ATOM 778 C C . GLY A 1 99 ? 11.928 -6.635 10.857 1.00 92.38 99 GLY A C 1
ATOM 779 O O . GLY A 1 99 ? 11.165 -5.702 11.097 1.00 92.38 99 GLY A O 1
ATOM 780 N N . LEU A 1 100 ? 11.882 -7.795 11.518 1.00 87.94 100 LEU A N 1
ATOM 781 C CA . LEU A 1 100 ? 10.940 -8.046 12.616 1.00 87.94 100 LEU A CA 1
ATOM 782 C C . LEU A 1 100 ? 11.280 -7.206 13.854 1.00 87.94 100 LEU A C 1
ATOM 784 O O . LEU A 1 100 ? 10.388 -6.581 14.419 1.00 87.94 100 LEU A O 1
ATOM 788 N N . ASP A 1 101 ? 12.562 -7.172 14.227 1.00 86.75 101 ASP A N 1
ATOM 789 C CA . ASP A 1 101 ? 13.035 -6.499 15.444 1.00 86.75 101 ASP A CA 1
ATOM 790 C C . ASP A 1 101 ? 13.533 -5.072 15.178 1.00 86.75 101 ASP A C 1
ATOM 792 O O . ASP A 1 101 ? 13.466 -4.207 16.047 1.00 86.75 101 ASP A O 1
ATOM 796 N N . ASP A 1 102 ? 14.030 -4.820 13.964 1.00 88.06 102 ASP A N 1
ATOM 797 C CA . ASP A 1 102 ? 14.591 -3.533 13.562 1.00 88.06 102 ASP A CA 1
ATOM 798 C C . ASP A 1 102 ? 14.041 -3.115 12.188 1.00 88.06 102 ASP A C 1
ATOM 800 O O . ASP A 1 102 ? 14.328 -3.782 11.184 1.00 88.06 102 ASP A O 1
ATOM 804 N N . PRO A 1 103 ? 13.279 -2.007 12.109 1.00 85.88 103 PRO A N 1
ATOM 805 C CA . PRO A 1 103 ? 12.736 -1.509 10.852 1.00 85.88 103 PRO A CA 1
ATOM 806 C C . PRO A 1 103 ? 13.808 -0.962 9.897 1.00 85.88 103 PRO A C 1
ATOM 808 O O . PRO A 1 103 ? 13.517 -0.803 8.710 1.00 85.88 103 PRO A O 1
ATOM 811 N N . GLN A 1 104 ? 15.027 -0.666 10.373 1.00 87.94 104 GLN A N 1
ATOM 812 C CA . GLN A 1 104 ? 16.144 -0.267 9.508 1.00 87.94 104 GLN A CA 1
ATOM 813 C C . GLN A 1 104 ? 16.719 -1.455 8.736 1.00 87.94 104 GLN A C 1
ATOM 815 O O . GLN A 1 104 ? 17.180 -1.305 7.600 1.00 87.94 104 GLN A O 1
ATOM 820 N N . ASN A 1 105 ? 16.655 -2.650 9.324 1.00 91.75 105 ASN A N 1
ATOM 821 C CA . ASN A 1 105 ? 17.009 -3.870 8.624 1.00 91.75 105 ASN A CA 1
ATOM 822 C C . ASN A 1 105 ? 15.935 -4.199 7.589 1.00 91.75 105 ASN A C 1
ATOM 824 O O . ASN A 1 105 ? 14.740 -4.028 7.810 1.00 91.75 105 ASN A O 1
ATOM 828 N N . THR A 1 106 ? 16.368 -4.678 6.426 1.00 94.62 106 THR A N 1
ATOM 829 C CA . THR A 1 106 ? 15.455 -5.012 5.329 1.00 94.62 106 THR A CA 1
ATOM 830 C C . THR A 1 106 ? 15.721 -6.422 4.842 1.00 94.62 106 THR A C 1
ATOM 832 O O . THR A 1 106 ? 16.870 -6.839 4.705 1.00 94.62 106 THR A O 1
ATOM 835 N N . VAL A 1 107 ? 14.649 -7.165 4.582 1.00 95.50 107 VAL A N 1
ATOM 836 C CA . VAL A 1 107 ? 14.718 -8.538 4.080 1.00 95.50 107 VAL A CA 1
ATOM 837 C C . VAL A 1 107 ? 14.233 -8.551 2.641 1.00 95.50 107 VAL A C 1
ATOM 839 O O . VAL A 1 107 ? 13.081 -8.214 2.372 1.00 95.50 107 VAL A O 1
ATOM 842 N N . ASN A 1 108 ? 15.105 -8.960 1.721 1.00 95.38 108 ASN A N 1
ATOM 843 C CA . ASN A 1 108 ? 14.772 -9.089 0.307 1.00 95.38 108 ASN A CA 1
ATOM 844 C C . ASN A 1 108 ? 13.782 -10.242 0.092 1.00 95.38 108 ASN A C 1
ATOM 846 O O . ASN A 1 108 ? 14.062 -11.388 0.453 1.00 95.38 108 ASN A O 1
ATOM 850 N N . LEU A 1 109 ? 12.652 -9.945 -0.539 1.00 95.62 109 LEU A N 1
ATOM 851 C CA . LEU A 1 109 ? 11.586 -10.901 -0.826 1.00 95.62 109 LEU A CA 1
ATOM 852 C C . LEU A 1 109 ? 11.643 -11.442 -2.257 1.00 95.62 109 LEU A C 1
ATOM 854 O O . LEU A 1 109 ? 11.099 -12.509 -2.521 1.00 95.62 109 LEU A O 1
ATOM 858 N N . GLY A 1 110 ? 12.305 -10.736 -3.174 1.00 93.88 110 GLY A N 1
ATOM 859 C CA . GLY A 1 110 ? 12.361 -11.064 -4.598 1.00 93.88 110 GLY A CA 1
ATOM 860 C C . GLY A 1 110 ? 12.208 -9.828 -5.481 1.00 93.88 110 GLY A C 1
ATOM 861 O O . GLY A 1 110 ? 12.172 -8.702 -4.994 1.00 93.88 110 GLY A O 1
ATOM 862 N N . SER A 1 111 ? 12.122 -10.026 -6.795 1.00 93.06 111 SER A N 1
ATOM 863 C CA . SER A 1 111 ? 11.830 -8.953 -7.754 1.00 93.06 111 SER A CA 1
ATOM 864 C C . SER A 1 111 ? 10.375 -8.978 -8.201 1.00 93.06 111 SER A C 1
ATOM 866 O O . SER A 1 111 ? 9.767 -10.047 -8.262 1.00 93.06 111 SER A O 1
ATOM 868 N N . ILE A 1 112 ? 9.836 -7.818 -8.587 1.00 91.38 112 ILE A N 1
ATOM 869 C CA . ILE A 1 112 ? 8.486 -7.699 -9.164 1.00 91.38 112 ILE A CA 1
ATOM 870 C C . ILE A 1 112 ? 8.318 -8.676 -10.337 1.00 91.38 112 ILE A C 1
ATOM 872 O O . ILE A 1 112 ? 7.319 -9.383 -10.419 1.00 91.38 112 ILE A O 1
ATOM 876 N N . GLY A 1 113 ? 9.322 -8.780 -11.212 1.00 89.69 113 GLY A N 1
ATOM 877 C CA . GLY A 1 113 ? 9.310 -9.696 -12.351 1.00 89.69 113 GLY A CA 1
ATOM 878 C C . GLY A 1 113 ? 9.202 -11.171 -11.958 1.00 89.69 113 GLY A C 1
ATOM 879 O O . GLY A 1 113 ? 8.512 -11.920 -12.644 1.00 89.69 113 GLY A O 1
ATOM 880 N N . ALA A 1 114 ? 9.816 -11.590 -10.844 1.00 90.88 114 ALA A N 1
ATOM 881 C CA . ALA A 1 114 ? 9.677 -12.961 -10.351 1.00 90.88 114 ALA A CA 1
ATOM 882 C C . ALA A 1 114 ? 8.222 -13.254 -9.951 1.00 90.88 114 ALA A C 1
ATOM 884 O O . ALA A 1 114 ? 7.656 -14.252 -10.398 1.00 90.88 114 ALA A O 1
ATOM 885 N N . PHE A 1 115 ? 7.585 -12.340 -9.215 1.00 90.56 115 PHE A N 1
ATOM 886 C CA . PHE A 1 115 ? 6.177 -12.475 -8.832 1.00 90.56 115 PHE A CA 1
ATOM 887 C C . PHE A 1 115 ? 5.231 -12.447 -10.038 1.00 90.56 115 PHE A C 1
ATOM 889 O O . PHE A 1 115 ? 4.350 -13.296 -10.131 1.00 90.56 115 PHE A O 1
ATOM 896 N N . LEU A 1 116 ? 5.452 -11.542 -10.998 1.00 88.94 116 LEU A N 1
ATOM 897 C CA . LEU A 1 116 ? 4.662 -11.468 -12.235 1.00 88.94 116 LEU A CA 1
ATOM 898 C C . LEU A 1 116 ? 4.787 -12.730 -13.097 1.00 88.94 116 LEU A C 1
ATOM 900 O O . LEU A 1 116 ? 3.845 -13.103 -13.787 1.00 88.94 116 LEU A O 1
ATOM 904 N N . SER A 1 117 ? 5.943 -13.399 -13.061 1.00 88.44 117 SER A N 1
ATOM 905 C CA . SER A 1 117 ? 6.152 -14.670 -13.764 1.00 88.44 117 SER A CA 1
ATOM 906 C C . SER A 1 117 ? 5.500 -15.878 -13.076 1.00 88.44 117 SER A C 1
ATOM 908 O O . SER A 1 117 ? 5.602 -16.993 -13.584 1.00 88.44 117 SER A O 1
ATOM 910 N N . GLY A 1 118 ? 4.865 -15.686 -11.913 1.00 86.75 118 GLY A N 1
ATOM 911 C CA . GLY A 1 118 ? 4.285 -16.763 -11.105 1.00 86.75 118 GLY A CA 1
ATOM 912 C C . GLY A 1 118 ? 5.321 -17.626 -10.376 1.00 86.75 118 GLY A C 1
ATOM 913 O O . GLY A 1 118 ? 4.966 -18.615 -9.735 1.00 86.75 118 GLY A O 1
ATOM 914 N N . VAL A 1 119 ? 6.608 -17.272 -10.443 1.00 87.25 119 VAL A N 1
ATOM 915 C CA . VAL A 1 119 ? 7.676 -18.002 -9.757 1.00 87.25 119 VAL A CA 1
ATOM 916 C C . VAL A 1 119 ? 7.774 -17.504 -8.321 1.00 87.25 119 VAL A C 1
ATOM 918 O O . VAL A 1 119 ? 8.189 -16.372 -8.076 1.00 87.25 119 VAL A O 1
ATOM 921 N N . LYS A 1 120 ? 7.449 -18.370 -7.354 1.00 88.50 120 LYS A N 1
ATOM 922 C CA . LYS A 1 120 ? 7.627 -18.066 -5.928 1.00 88.50 120 LYS A CA 1
ATOM 923 C C . LYS A 1 120 ? 9.123 -17.874 -5.611 1.00 88.50 120 LYS A C 1
ATOM 925 O O . LYS A 1 120 ? 9.905 -18.814 -5.787 1.00 88.50 120 LYS A O 1
ATOM 930 N N . PRO A 1 121 ? 9.549 -16.700 -5.110 1.00 92.56 121 PRO A N 1
ATOM 931 C CA . PRO A 1 121 ? 10.931 -16.486 -4.692 1.00 92.56 121 PRO A CA 1
ATOM 932 C C . PRO A 1 121 ? 11.347 -17.422 -3.553 1.00 92.56 121 PRO A C 1
ATOM 934 O O . PRO A 1 121 ? 10.590 -17.646 -2.610 1.00 92.56 121 PRO A O 1
ATOM 937 N N . ARG A 1 122 ? 12.592 -17.917 -3.598 1.00 91.44 122 ARG A N 1
ATOM 938 C CA . ARG A 1 122 ? 13.130 -18.865 -2.600 1.00 91.44 122 ARG A CA 1
ATOM 939 C C . ARG A 1 122 ? 13.066 -18.334 -1.167 1.00 91.44 122 ARG A C 1
ATOM 941 O O . ARG A 1 122 ? 12.840 -19.110 -0.246 1.00 91.44 122 ARG A O 1
ATOM 948 N N . ASN A 1 123 ? 13.230 -17.026 -0.984 1.00 91.00 123 ASN A N 1
ATOM 949 C CA . ASN A 1 123 ? 13.249 -16.398 0.338 1.00 91.00 123 ASN A CA 1
ATOM 950 C C . ASN A 1 123 ? 11.892 -16.510 1.051 1.00 91.00 123 ASN A C 1
ATOM 952 O O . ASN A 1 123 ? 11.850 -16.619 2.269 1.00 91.00 123 ASN A O 1
ATOM 956 N N . LEU A 1 124 ? 10.790 -16.575 0.301 1.00 92.50 124 LEU A N 1
ATOM 957 C CA . LEU A 1 124 ? 9.439 -16.746 0.843 1.00 92.50 124 LEU A CA 1
ATOM 958 C C . LEU A 1 124 ? 9.093 -18.209 1.170 1.00 92.50 124 LEU A C 1
ATOM 960 O O . LEU A 1 124 ? 7.953 -18.527 1.504 1.00 92.50 124 LEU A O 1
ATOM 964 N N . ASN A 1 125 ? 10.048 -19.133 1.044 1.00 91.88 125 ASN A N 1
ATOM 965 C CA . ASN A 1 125 ? 9.883 -20.498 1.546 1.00 91.88 125 ASN A CA 1
ATOM 966 C C . ASN A 1 125 ? 10.211 -20.611 3.038 1.00 91.88 125 ASN A C 1
ATOM 968 O O . ASN A 1 125 ? 9.873 -21.619 3.650 1.00 91.88 125 ASN A O 1
ATOM 972 N N . PHE A 1 126 ? 10.851 -19.596 3.622 1.00 93.81 126 PHE A N 1
ATOM 973 C CA . PHE A 1 126 ? 11.143 -19.555 5.048 1.00 93.81 126 PHE A CA 1
ATOM 974 C C . PHE A 1 126 ? 9.961 -18.922 5.796 1.00 93.81 126 PHE A C 1
ATOM 976 O O . PHE A 1 126 ? 9.660 -17.755 5.532 1.00 93.81 126 PHE A O 1
ATOM 983 N N . PRO A 1 127 ? 9.317 -19.625 6.749 1.00 90.56 127 PRO A N 1
ATOM 984 C CA . PRO A 1 127 ? 8.159 -19.096 7.478 1.00 90.56 127 PRO A CA 1
ATOM 985 C C . PRO A 1 127 ? 8.435 -17.756 8.169 1.00 90.56 127 PRO A C 1
ATOM 987 O O . PRO A 1 127 ? 7.623 -16.846 8.093 1.00 90.56 127 PRO A O 1
ATOM 990 N N . LEU A 1 128 ? 9.634 -17.581 8.739 1.00 90.31 128 LEU A N 1
ATOM 991 C CA . LEU A 1 128 ? 10.053 -16.327 9.381 1.00 90.31 128 LEU A CA 1
ATOM 992 C C . LEU A 1 128 ? 10.101 -15.125 8.426 1.00 90.31 128 LEU A C 1
ATOM 994 O O . LEU A 1 128 ? 10.067 -13.982 8.881 1.00 90.31 128 LEU A O 1
ATOM 998 N N . VAL A 1 129 ? 10.233 -15.375 7.121 1.00 93.81 129 VAL A N 1
ATOM 999 C CA . VAL A 1 129 ? 10.243 -14.350 6.071 1.00 93.81 129 VAL A CA 1
ATOM 1000 C C . VAL A 1 129 ? 8.848 -14.153 5.490 1.00 93.81 129 VAL A C 1
ATOM 1002 O O . VAL A 1 129 ? 8.465 -13.014 5.241 1.00 93.81 129 VAL A O 1
ATOM 1005 N N . ASP A 1 130 ? 8.114 -15.246 5.275 1.00 94.31 130 ASP A N 1
ATOM 1006 C CA . ASP A 1 130 ? 6.783 -15.234 4.666 1.00 94.31 130 ASP A CA 1
ATOM 1007 C C . ASP A 1 130 ? 5.700 -14.685 5.600 1.00 94.31 130 ASP A C 1
ATOM 1009 O O . ASP A 1 130 ? 4.821 -13.951 5.152 1.00 94.31 130 ASP A O 1
ATOM 1013 N N . GLU A 1 131 ? 5.769 -15.000 6.893 1.00 93.56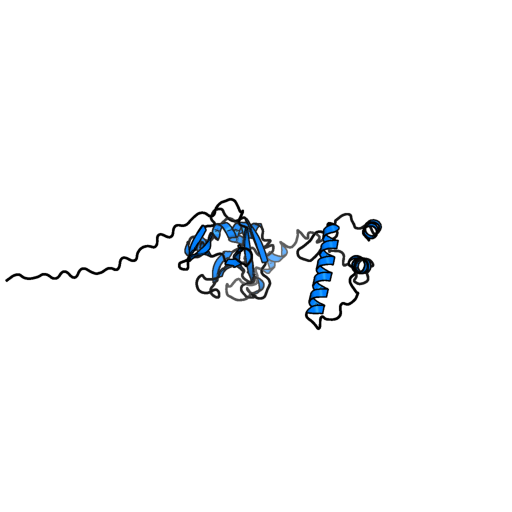 131 GLU A N 1
ATOM 1014 C CA . GLU A 1 131 ? 4.841 -14.466 7.883 1.00 93.56 131 GLU A CA 1
ATOM 1015 C C . GLU A 1 131 ? 5.161 -13.001 8.191 1.00 93.56 131 GLU A C 1
ATOM 1017 O O . GLU A 1 131 ? 6.276 -12.637 8.585 1.00 93.56 131 GLU A O 1
ATOM 1022 N N . TYR A 1 132 ? 4.152 -12.147 8.041 1.00 93.50 132 TYR A N 1
ATOM 1023 C CA . TYR A 1 132 ? 4.269 -10.717 8.290 1.00 93.50 132 TYR A CA 1
ATOM 1024 C C . TYR A 1 132 ? 3.229 -10.233 9.295 1.00 93.50 132 TYR A C 1
ATOM 1026 O O . TYR A 1 132 ? 2.036 -10.490 9.126 1.00 93.50 132 TYR A O 1
ATOM 1034 N N . LYS A 1 133 ? 3.692 -9.510 10.324 1.00 93.44 133 LYS A N 1
ATOM 1035 C CA . LYS A 1 133 ? 2.861 -8.850 11.340 1.00 93.44 133 LYS A CA 1
ATOM 1036 C C . LYS A 1 133 ? 2.290 -7.558 10.757 1.00 93.44 133 LYS A C 1
ATOM 1038 O O . LYS A 1 133 ? 3.034 -6.624 10.473 1.00 93.44 133 LYS A O 1
ATOM 1043 N N . LEU A 1 134 ? 0.976 -7.517 10.567 1.00 93.06 134 LEU A N 1
ATOM 1044 C CA . LEU A 1 134 ? 0.271 -6.348 10.049 1.00 93.06 134 LEU A CA 1
ATOM 1045 C C . LEU A 1 134 ? 0.153 -5.276 11.132 1.00 93.06 134 LEU A C 1
ATOM 1047 O O . LEU A 1 134 ? -0.083 -5.583 12.304 1.00 93.06 134 LEU A O 1
ATOM 1051 N N . ARG A 1 135 ? 0.299 -4.013 10.729 1.00 92.38 135 ARG A N 1
ATOM 1052 C CA . ARG A 1 135 ? 0.055 -2.860 11.602 1.00 92.38 135 ARG A CA 1
ATOM 1053 C C . ARG A 1 135 ? -1.431 -2.523 11.573 1.00 92.38 135 ARG A C 1
ATOM 1055 O O . ARG A 1 135 ? -2.048 -2.589 10.515 1.00 92.38 135 ARG A O 1
ATOM 1062 N N . ILE A 1 136 ? -1.997 -2.177 12.724 1.00 91.00 136 ILE A N 1
ATOM 1063 C CA . ILE A 1 136 ? -3.388 -1.730 12.836 1.00 91.00 136 ILE A CA 1
ATOM 1064 C C . ILE A 1 136 ? -3.364 -0.205 12.943 1.00 91.00 136 ILE A C 1
ATOM 1066 O O . ILE A 1 136 ? -2.721 0.326 13.846 1.00 91.00 136 ILE A O 1
ATOM 1070 N N . GLU A 1 137 ? -4.029 0.492 12.025 1.00 90.19 137 GLU A N 1
ATOM 1071 C CA . GLU A 1 137 ? -4.203 1.953 12.094 1.00 90.19 137 GLU A CA 1
ATOM 1072 C C . GLU A 1 137 ? -5.533 2.346 12.764 1.00 90.19 137 GLU A C 1
ATOM 1074 O O . GLU A 1 137 ? -6.391 1.493 13.001 1.00 90.19 137 GLU A O 1
ATOM 1079 N N . ASP A 1 138 ? -5.726 3.646 13.030 1.00 77.31 138 ASP A N 1
ATOM 1080 C CA . ASP A 1 138 ? -6.788 4.265 13.860 1.00 77.31 138 ASP A CA 1
ATOM 1081 C C . ASP A 1 138 ? -8.248 3.935 13.472 1.00 77.31 138 ASP A C 1
ATOM 1083 O O . ASP A 1 138 ? -9.197 4.378 14.115 1.00 77.31 138 ASP A O 1
ATOM 1087 N N . LYS A 1 139 ? -8.458 3.149 12.415 1.00 80.88 139 LYS A N 1
ATOM 1088 C CA . LYS A 1 139 ? -9.768 2.705 11.916 1.00 80.88 139 LYS A CA 1
ATOM 1089 C C . LYS A 1 139 ? -9.900 1.183 11.828 1.00 80.88 139 LYS A C 1
ATOM 1091 O O . LYS A 1 139 ? -10.778 0.691 11.127 1.00 80.88 139 LYS A O 1
ATOM 1096 N N . GLY A 1 140 ? -9.007 0.438 12.480 1.00 84.00 140 GLY A N 1
ATOM 1097 C CA . GLY A 1 140 ? -8.949 -1.022 12.369 1.00 84.00 140 GLY A CA 1
ATOM 1098 C C . GLY A 1 140 ? -8.446 -1.509 11.006 1.00 84.00 140 GLY A C 1
ATOM 1099 O O . GLY A 1 140 ? -8.605 -2.682 10.678 1.00 84.00 140 GLY A O 1
ATOM 1100 N N . LEU A 1 141 ? -7.858 -0.617 10.203 1.00 88.12 141 LEU A N 1
ATOM 1101 C CA . LEU A 1 141 ? -7.295 -0.966 8.903 1.00 88.12 141 LEU A CA 1
ATOM 1102 C C . LEU A 1 141 ? -5.990 -1.730 9.106 1.00 88.12 141 LEU A C 1
ATOM 1104 O O . LEU A 1 141 ? -5.135 -1.314 9.889 1.00 88.12 141 LEU A O 1
ATOM 1108 N N . LEU A 1 142 ? -5.853 -2.840 8.385 1.00 92.50 142 LEU A N 1
ATOM 1109 C CA . LEU A 1 142 ? -4.667 -3.681 8.427 1.00 92.50 142 LEU A CA 1
ATOM 1110 C C . LEU A 1 142 ? -3.686 -3.224 7.355 1.00 92.50 142 LEU A C 1
ATOM 1112 O O . LEU A 1 142 ? -4.016 -3.213 6.171 1.00 92.50 142 LEU A O 1
ATOM 1116 N N . VAL A 1 143 ? -2.475 -2.870 7.766 1.00 93.75 143 VAL A N 1
ATOM 1117 C CA . VAL A 1 143 ? -1.459 -2.280 6.897 1.00 93.75 143 VAL A CA 1
ATOM 1118 C C . VAL A 1 143 ? -0.233 -3.185 6.815 1.00 93.75 143 VAL A C 1
ATOM 1120 O O . VAL A 1 143 ? 0.292 -3.658 7.826 1.00 93.75 143 VAL A O 1
ATOM 1123 N N . CYS A 1 144 ? 0.235 -3.410 5.591 1.00 95.19 144 CYS A N 1
ATOM 1124 C CA . CYS A 1 144 ? 1.479 -4.092 5.267 1.00 95.19 144 CYS A CA 1
ATOM 1125 C C . CYS A 1 144 ? 2.420 -3.111 4.564 1.00 95.19 144 CYS A C 1
ATOM 1127 O O . CYS A 1 144 ? 2.076 -2.595 3.504 1.00 95.19 144 CYS A O 1
ATOM 1129 N N . ASP A 1 145 ? 3.607 -2.857 5.118 1.00 95.31 145 ASP A N 1
ATOM 1130 C CA . ASP A 1 145 ? 4.593 -1.987 4.475 1.00 95.31 145 ASP A CA 1
ATOM 1131 C C . ASP A 1 145 ? 5.655 -2.810 3.745 1.00 95.31 145 ASP A C 1
ATOM 1133 O O . ASP A 1 145 ? 6.343 -3.653 4.331 1.00 95.31 145 ASP A O 1
ATOM 1137 N N . LEU A 1 146 ? 5.818 -2.510 2.460 1.00 95.62 146 LEU A N 1
ATOM 1138 C CA . LEU A 1 146 ? 6.833 -3.069 1.581 1.00 95.62 146 LEU A CA 1
ATOM 1139 C C . LEU A 1 146 ? 7.718 -1.944 1.044 1.00 95.62 146 LEU A C 1
ATOM 1141 O O . LEU A 1 146 ? 7.265 -0.836 0.761 1.00 95.62 146 LEU A O 1
ATOM 1145 N N . LEU A 1 147 ? 9.002 -2.237 0.892 1.00 95.00 147 LEU A N 1
ATOM 1146 C CA . LEU A 1 147 ? 10.008 -1.300 0.415 1.00 95.00 147 LEU A CA 1
ATOM 1147 C C . LEU A 1 147 ? 10.456 -1.717 -0.986 1.00 95.00 147 LEU A C 1
ATOM 1149 O O . LEU A 1 147 ? 10.803 -2.872 -1.217 1.00 95.00 147 LEU A O 1
ATOM 1153 N N . LEU A 1 148 ? 10.474 -0.778 -1.919 1.00 93.56 148 LEU A N 1
ATOM 1154 C CA . LEU A 1 148 ? 10.971 -0.956 -3.274 1.00 93.56 148 LEU A CA 1
ATOM 1155 C C . LEU A 1 148 ? 12.377 -0.370 -3.380 1.00 93.56 148 LEU A C 1
ATOM 1157 O O . LEU A 1 148 ? 12.642 0.717 -2.855 1.00 93.56 148 LEU A O 1
ATOM 1161 N N . ASP A 1 149 ? 13.269 -1.083 -4.068 1.00 91.56 149 ASP A N 1
ATOM 1162 C CA . ASP A 1 149 ? 14.546 -0.504 -4.484 1.00 91.56 149 ASP A CA 1
ATOM 1163 C C . ASP A 1 149 ? 14.294 0.681 -5.421 1.00 91.56 149 ASP A C 1
ATOM 1165 O O . ASP A 1 149 ? 13.430 0.638 -6.300 1.00 91.56 149 ASP A O 1
ATOM 1169 N N . ASP A 1 150 ? 15.066 1.741 -5.224 1.00 83.31 150 ASP A N 1
ATOM 1170 C CA . ASP A 1 150 ? 15.052 2.887 -6.116 1.00 83.31 150 ASP A CA 1
ATOM 1171 C C . ASP A 1 150 ? 15.780 2.510 -7.417 1.00 83.31 150 ASP A C 1
ATOM 1173 O O . ASP A 1 150 ? 16.962 2.157 -7.421 1.00 83.31 150 ASP A O 1
ATOM 1177 N N . VAL A 1 151 ? 15.038 2.505 -8.526 1.00 68.62 151 VAL A N 1
ATOM 1178 C CA . VAL A 1 151 ? 15.537 2.072 -9.842 1.00 68.62 151 VAL A CA 1
ATOM 1179 C C . VAL A 1 151 ? 16.629 3.019 -10.350 1.00 68.62 151 VAL A C 1
ATOM 1181 O O . VAL A 1 151 ? 17.507 2.603 -11.106 1.00 68.62 151 VAL A O 1
ATOM 1184 N N . ASP A 1 152 ? 16.638 4.266 -9.877 1.00 61.81 152 ASP A N 1
ATOM 1185 C CA . ASP A 1 152 ? 17.603 5.274 -10.304 1.00 61.81 152 ASP A CA 1
ATOM 1186 C C . ASP A 1 152 ? 18.947 5.186 -9.550 1.00 61.81 152 ASP A C 1
ATOM 1188 O O . ASP A 1 152 ? 19.906 5.856 -9.937 1.00 61.81 152 ASP A O 1
ATOM 1192 N N . SER A 1 153 ? 19.079 4.326 -8.525 1.00 52.72 153 SER A N 1
ATOM 1193 C CA . SER A 1 153 ? 20.333 4.190 -7.759 1.00 52.72 153 SER A CA 1
ATOM 1194 C C . SER A 1 153 ? 21.296 3.113 -8.278 1.00 52.72 153 SER A C 1
ATOM 1196 O O . SER A 1 153 ? 22.415 3.009 -7.776 1.00 52.72 153 SER A O 1
ATOM 1198 N N . SER A 1 154 ? 20.926 2.305 -9.279 1.00 48.72 154 SER A N 1
ATOM 1199 C CA . SER A 1 154 ? 21.820 1.272 -9.825 1.00 48.72 154 SER A CA 1
ATOM 1200 C C . SER A 1 154 ? 22.700 1.802 -10.962 1.00 48.72 154 SER A C 1
ATOM 1202 O O . SER A 1 154 ? 22.561 1.400 -12.116 1.00 48.72 154 SER A O 1
ATOM 1204 N N . ASN A 1 155 ? 23.635 2.683 -10.618 1.00 47.91 155 ASN A N 1
ATOM 1205 C CA . ASN A 1 155 ? 24.834 2.966 -11.405 1.00 47.91 155 ASN A CA 1
ATOM 1206 C C . ASN A 1 155 ? 26.034 2.965 -10.448 1.00 47.91 155 ASN A C 1
ATOM 1208 O O . ASN A 1 155 ? 26.590 4.011 -10.161 1.00 47.91 155 ASN A O 1
ATOM 1212 N N . ASP A 1 156 ? 26.350 1.798 -9.878 1.00 48.91 156 ASP A N 1
ATOM 1213 C CA . ASP A 1 156 ? 27.721 1.382 -9.549 1.00 48.91 156 ASP A CA 1
ATOM 1214 C C . ASP A 1 156 ? 27.714 0.046 -8.795 1.00 48.91 156 ASP A C 1
ATOM 1216 O O . ASP A 1 156 ? 27.403 -0.028 -7.609 1.00 48.91 156 ASP A O 1
ATOM 1220 N N . SER A 1 157 ? 28.042 -1.040 -9.501 1.00 44.38 157 SER A N 1
ATOM 1221 C CA . SER A 1 157 ? 29.065 -2.019 -9.082 1.00 44.38 157 SER A CA 1
ATOM 1222 C C . SER A 1 157 ? 29.061 -3.272 -9.974 1.00 44.38 157 SER A C 1
ATOM 1224 O O . SER A 1 157 ? 28.154 -4.098 -9.972 1.00 44.38 157 SER A O 1
ATOM 1226 N N . SER A 1 158 ? 30.141 -3.380 -10.751 1.00 46.72 158 SER A N 1
ATOM 1227 C CA . SER A 1 158 ? 30.789 -4.596 -11.263 1.00 46.72 158 SER A CA 1
ATOM 1228 C C . SER A 1 158 ? 29.927 -5.726 -11.858 1.00 46.72 158 SER A C 1
ATOM 1230 O O . SER A 1 158 ? 29.633 -6.727 -11.210 1.00 46.72 158 SER A O 1
ATOM 1232 N N . SER A 1 159 ? 29.761 -5.704 -13.179 1.00 40.81 159 SER A N 1
ATOM 1233 C CA . SER A 1 159 ? 30.227 -6.844 -13.978 1.00 40.81 159 SER A CA 1
ATOM 1234 C C . SER A 1 159 ? 30.721 -6.349 -15.336 1.00 40.81 159 SER A C 1
ATOM 1236 O O . SER A 1 159 ? 30.083 -5.549 -16.015 1.00 40.81 159 SER A O 1
ATOM 1238 N N . SER A 1 160 ? 31.934 -6.771 -15.675 1.00 48.78 160 SER A N 1
ATOM 1239 C CA . SER A 1 160 ? 32.644 -6.458 -16.909 1.00 48.78 160 SER A CA 1
ATOM 1240 C C . SER A 1 160 ? 31.838 -6.944 -18.123 1.00 48.78 160 SER A C 1
ATOM 1242 O O . SER A 1 160 ? 31.950 -8.101 -18.532 1.00 48.78 160 SER A O 1
ATOM 1244 N N . VAL A 1 161 ? 31.064 -6.053 -18.737 1.00 47.69 161 VAL A N 1
ATOM 1245 C CA . VAL A 1 161 ? 30.556 -6.235 -20.099 1.00 47.69 161 VAL A CA 1
ATOM 1246 C C . VAL A 1 161 ? 31.148 -5.128 -20.954 1.00 47.69 161 VAL A C 1
ATOM 1248 O O . VAL A 1 161 ? 30.992 -3.940 -20.674 1.00 47.69 161 VAL A O 1
ATOM 1251 N N . LYS A 1 162 ? 31.905 -5.535 -21.975 1.00 48.94 162 LYS A N 1
ATOM 1252 C CA . LYS A 1 162 ? 32.649 -4.633 -22.853 1.00 48.94 162 LYS A CA 1
ATOM 1253 C C . LYS A 1 162 ? 31.671 -3.670 -23.555 1.00 48.94 162 LYS A C 1
ATOM 1255 O O . LYS A 1 162 ? 30.676 -4.127 -24.116 1.00 48.94 162 LYS A O 1
ATOM 1260 N N . PRO A 1 163 ? 31.953 -2.356 -23.586 1.00 48.41 163 PRO A N 1
ATOM 1261 C CA . PRO A 1 163 ? 31.008 -1.317 -24.014 1.00 48.41 163 PRO A CA 1
ATOM 1262 C C . PRO A 1 163 ? 30.654 -1.304 -25.516 1.00 48.41 163 PRO A C 1
ATOM 1264 O O . PRO A 1 163 ? 29.939 -0.408 -25.959 1.00 48.41 163 PRO A O 1
ATOM 1267 N N . LEU A 1 164 ? 31.101 -2.283 -26.312 1.00 48.66 164 LEU A N 1
ATOM 1268 C CA . LEU A 1 164 ? 30.850 -2.313 -27.758 1.00 48.66 164 LEU A CA 1
ATOM 1269 C C . LEU A 1 164 ? 29.564 -3.047 -28.186 1.00 48.66 164 LEU A C 1
ATOM 1271 O O . LEU A 1 164 ? 29.063 -2.762 -29.272 1.00 48.66 164 LEU A O 1
ATOM 1275 N N . ASP A 1 165 ? 28.977 -3.916 -27.354 1.00 46.44 165 ASP A N 1
ATOM 1276 C CA . ASP A 1 165 ? 27.806 -4.721 -27.764 1.00 46.44 165 ASP A CA 1
ATOM 1277 C C . ASP A 1 165 ? 26.442 -4.070 -27.456 1.00 46.44 165 ASP A C 1
ATOM 1279 O O . ASP A 1 165 ? 25.434 -4.367 -28.100 1.00 46.44 165 ASP A O 1
ATOM 1283 N N . LEU A 1 166 ? 26.392 -3.089 -26.547 1.00 46.28 166 LEU A N 1
ATOM 1284 C CA . LEU A 1 166 ? 25.149 -2.393 -26.169 1.00 46.28 166 LEU A CA 1
ATOM 1285 C C . LEU A 1 166 ? 24.664 -1.360 -27.202 1.00 46.28 166 LEU A C 1
ATOM 1287 O O . LEU A 1 166 ? 23.492 -0.972 -27.191 1.00 46.28 166 LEU A O 1
ATOM 1291 N N . ALA A 1 167 ? 25.531 -0.921 -28.118 1.00 48.44 167 ALA A N 1
ATOM 1292 C CA . ALA A 1 167 ? 25.158 0.026 -29.168 1.00 48.44 167 ALA A CA 1
ATOM 1293 C C . ALA A 1 167 ? 24.372 -0.631 -30.320 1.00 48.44 167 ALA A C 1
ATOM 1295 O O . ALA A 1 167 ? 23.607 0.056 -30.999 1.00 48.44 167 ALA A O 1
ATOM 1296 N N . ARG A 1 168 ? 24.513 -1.951 -30.526 1.00 47.06 168 ARG A N 1
ATOM 1297 C CA . ARG A 1 168 ? 23.785 -2.687 -31.577 1.00 47.06 168 ARG A CA 1
ATOM 1298 C C . ARG A 1 168 ? 22.361 -3.057 -31.153 1.00 47.06 168 ARG A C 1
ATOM 1300 O O . ARG A 1 168 ? 21.436 -2.851 -31.926 1.00 47.06 168 ARG A O 1
ATOM 1307 N N . LEU A 1 169 ? 22.147 -3.445 -29.895 1.00 46.56 169 LEU A N 1
ATOM 1308 C CA . LEU A 1 169 ? 20.825 -3.852 -29.386 1.00 46.56 169 LEU A CA 1
ATOM 1309 C C . LEU A 1 169 ? 19.802 -2.706 -29.250 1.00 46.56 169 LEU A C 1
ATOM 1311 O O . LEU A 1 169 ? 18.596 -2.938 -29.264 1.00 46.56 169 LEU A O 1
ATOM 1315 N N . ARG A 1 170 ? 20.252 -1.447 -29.147 1.00 47.00 170 ARG A N 1
ATOM 1316 C CA . ARG A 1 170 ? 19.355 -0.283 -28.992 1.00 47.00 170 ARG A CA 1
ATOM 1317 C C . ARG A 1 170 ? 18.808 0.283 -30.306 1.00 47.00 170 ARG A C 1
ATOM 1319 O O . ARG A 1 170 ? 17.929 1.146 -30.252 1.00 47.00 170 ARG A O 1
ATOM 1326 N N . LYS A 1 171 ? 19.297 -0.166 -31.468 1.00 48.41 171 LYS A N 1
ATOM 1327 C CA . LYS A 1 171 ? 18.777 0.285 -32.771 1.00 48.41 171 LYS A CA 1
ATOM 1328 C C . LYS A 1 171 ? 17.543 -0.493 -33.235 1.00 48.41 171 LYS A C 1
ATOM 1330 O O . LYS A 1 171 ? 16.710 0.104 -33.910 1.00 48.41 171 LYS A O 1
ATOM 1335 N N . ASP A 1 172 ? 17.351 -1.725 -32.768 1.00 44.69 172 ASP A N 1
ATOM 1336 C CA . ASP A 1 172 ? 16.308 -2.605 -33.318 1.00 44.69 172 ASP A CA 1
ATOM 1337 C C . ASP A 1 172 ? 14.976 -2.568 -32.543 1.00 44.69 172 ASP A C 1
ATOM 1339 O O . ASP A 1 172 ? 13.941 -2.964 -33.068 1.00 44.69 172 ASP A O 1
ATOM 1343 N N . LEU A 1 173 ? 14.943 -2.005 -31.328 1.00 47.84 173 LEU A N 1
ATOM 1344 C CA . LEU A 1 173 ? 13.736 -1.963 -30.477 1.00 47.84 173 LEU A CA 1
ATOM 1345 C C . LEU A 1 173 ? 12.976 -0.624 -30.498 1.00 47.84 173 LEU A C 1
ATOM 1347 O O . LEU A 1 173 ? 12.021 -0.436 -29.748 1.00 47.84 173 LEU A O 1
ATOM 1351 N N . LYS A 1 174 ? 13.379 0.333 -31.343 1.00 45.41 174 LYS A N 1
ATOM 1352 C CA . LYS A 1 174 ? 12.789 1.688 -31.382 1.00 45.41 174 LYS A CA 1
ATOM 1353 C C . LYS A 1 174 ? 11.777 1.910 -32.511 1.00 45.41 174 LYS A C 1
ATOM 1355 O O . LYS A 1 174 ? 11.444 3.057 -32.811 1.00 45.41 174 LYS A O 1
ATOM 1360 N N . VAL A 1 175 ? 11.265 0.834 -33.106 1.00 48.34 175 VAL A N 1
ATOM 1361 C CA . VAL A 1 175 ? 10.213 0.872 -34.130 1.00 48.34 175 VAL A CA 1
ATOM 1362 C C . VAL A 1 175 ? 8.999 0.098 -33.620 1.00 48.34 175 VAL A C 1
ATOM 1364 O O . VAL A 1 175 ? 8.862 -1.095 -33.843 1.00 48.34 175 VAL A O 1
ATOM 1367 N N . GLY A 1 176 ? 8.114 0.784 -32.900 1.00 50.69 176 GLY A N 1
ATOM 1368 C CA . GLY A 1 176 ? 6.807 0.244 -32.521 1.00 50.69 176 GLY A CA 1
ATOM 1369 C C . GLY A 1 176 ? 6.332 0.756 -31.166 1.00 50.69 176 GLY A C 1
ATOM 1370 O O . GLY A 1 176 ? 7.061 0.691 -30.189 1.00 50.69 176 GLY A O 1
ATOM 1371 N N . LEU A 1 177 ? 5.091 1.246 -31.113 1.00 45.28 177 LEU A N 1
ATOM 1372 C CA . LEU A 1 177 ? 4.328 1.590 -29.899 1.00 45.28 177 LEU A CA 1
ATOM 1373 C C . LEU A 1 177 ? 4.643 2.941 -29.227 1.00 45.28 177 LEU A C 1
ATOM 1375 O O . LEU A 1 177 ? 4.845 3.045 -28.020 1.00 45.28 177 LEU A O 1
ATOM 1379 N N . LYS A 1 178 ? 4.510 4.035 -29.985 1.00 41.88 178 LYS A N 1
ATOM 1380 C CA . LYS A 1 178 ? 4.044 5.304 -29.400 1.00 41.88 178 LYS A CA 1
ATOM 1381 C C . LYS A 1 178 ? 2.513 5.331 -29.434 1.00 41.88 178 LYS A C 1
ATOM 1383 O O . LYS A 1 178 ? 1.924 5.730 -30.431 1.00 41.88 178 LYS A O 1
ATOM 1388 N N . SER A 1 179 ? 1.873 4.909 -28.344 1.00 46.25 179 SER A N 1
ATOM 1389 C CA . SER A 1 179 ? 0.453 5.209 -28.112 1.00 46.25 179 SER A CA 1
ATOM 1390 C C . SER A 1 179 ? 0.288 6.719 -27.865 1.00 46.25 179 SER A C 1
ATOM 1392 O O . SER A 1 179 ? 1.041 7.285 -27.060 1.00 46.25 179 SER A O 1
ATOM 1394 N N . PRO A 1 180 ? -0.648 7.409 -28.543 1.00 41.22 180 PRO A N 1
ATOM 1395 C CA . PRO A 1 180 ? -0.855 8.835 -28.348 1.00 41.22 180 PRO A CA 1
ATOM 1396 C C . PRO A 1 180 ? -1.458 9.086 -26.960 1.00 41.22 180 PRO A C 1
ATOM 1398 O O . PRO A 1 180 ? -2.648 8.881 -26.723 1.00 41.22 180 PRO A O 1
ATOM 1401 N N . ARG A 1 181 ? -0.638 9.576 -26.022 1.00 48.47 181 ARG A N 1
ATOM 1402 C CA . ARG A 1 181 ? -1.136 10.165 -24.773 1.00 48.47 181 ARG A CA 1
ATOM 1403 C C . ARG A 1 181 ? -1.993 11.380 -25.131 1.00 48.47 181 ARG A C 1
ATOM 1405 O O . ARG A 1 181 ? -1.459 12.404 -25.555 1.00 48.47 181 ARG A O 1
ATOM 1412 N N . LYS A 1 182 ? -3.314 11.272 -24.948 1.00 47.72 182 LYS A N 1
ATOM 1413 C CA . LYS A 1 182 ? -4.222 12.425 -24.974 1.00 47.72 182 LYS A CA 1
ATOM 1414 C C . LYS A 1 182 ? -3.766 13.390 -23.881 1.00 47.72 182 LYS A C 1
ATOM 1416 O O . LYS A 1 182 ? -3.940 13.115 -22.697 1.00 47.72 182 LYS A O 1
ATOM 1421 N N . LYS A 1 183 ? -3.120 14.486 -24.280 1.00 47.00 183 LYS A N 1
ATOM 1422 C CA . LYS A 1 183 ? -2.798 15.594 -23.381 1.00 47.00 183 LYS A CA 1
ATOM 1423 C C . LYS A 1 183 ? -4.124 16.112 -22.825 1.00 47.00 183 LYS A C 1
ATOM 1425 O O . LYS A 1 183 ? -5.007 16.468 -23.602 1.00 47.00 183 LYS A O 1
ATOM 1430 N N . SER A 1 184 ? -4.281 16.102 -21.505 1.00 52.06 184 SER A N 1
ATOM 1431 C CA . SER A 1 184 ? -5.371 16.818 -20.846 1.00 52.06 184 SER A CA 1
ATOM 1432 C C . SER A 1 184 ? -5.316 18.274 -21.301 1.00 52.06 184 SER A C 1
ATOM 1434 O O . SER A 1 184 ? -4.243 18.881 -21.248 1.00 52.06 184 SER A O 1
ATOM 1436 N N . ALA A 1 185 ? -6.433 18.806 -21.799 1.00 54.34 185 ALA A N 1
ATOM 1437 C CA . ALA A 1 185 ? -6.514 20.194 -22.228 1.00 54.34 185 ALA A CA 1
ATOM 1438 C C . ALA A 1 185 ? -6.071 21.096 -21.068 1.00 54.34 185 ALA A C 1
ATOM 1440 O O . ALA A 1 185 ? -6.598 20.997 -19.959 1.00 54.34 185 ALA A O 1
ATOM 1441 N N . PHE A 1 186 ? -5.048 21.910 -21.309 1.00 47.31 186 PHE A N 1
ATOM 1442 C CA . PHE A 1 186 ? -4.564 22.879 -20.340 1.00 47.31 186 PHE A CA 1
ATOM 1443 C C . PHE A 1 186 ? -5.663 23.930 -20.160 1.00 47.31 186 PHE A C 1
ATOM 1445 O O . PHE A 1 186 ? -5.978 24.657 -21.099 1.00 47.31 186 PHE A O 1
ATOM 1452 N N . ILE A 1 187 ? -6.296 23.955 -18.988 1.00 57.94 187 ILE A N 1
ATOM 1453 C CA . ILE A 1 187 ? -7.300 24.967 -18.661 1.00 57.94 187 ILE A CA 1
ATOM 1454 C C . ILE A 1 187 ? -6.537 26.240 -18.301 1.00 57.94 187 ILE A C 1
ATOM 1456 O O . ILE A 1 187 ? -5.796 26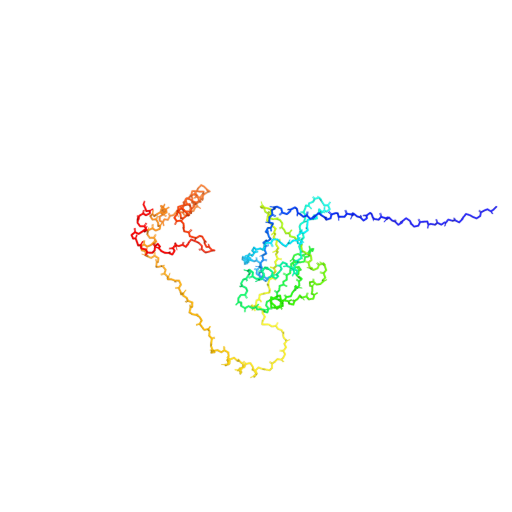.268 -17.318 1.00 57.94 187 ILE A O 1
ATOM 1460 N N . ASP A 1 188 ? -6.694 27.276 -19.121 1.00 62.19 188 ASP A N 1
ATOM 1461 C CA . ASP A 1 188 ? -6.069 28.573 -18.887 1.00 62.19 188 ASP A CA 1
ATOM 1462 C C . ASP A 1 188 ? -6.559 29.175 -17.556 1.00 62.19 188 ASP A C 1
ATOM 1464 O O . ASP A 1 188 ? -7.748 29.115 -17.226 1.00 62.19 188 ASP A O 1
ATOM 1468 N N . LYS A 1 189 ? -5.644 29.771 -16.784 1.00 56.41 189 LYS A N 1
ATOM 1469 C CA . LYS A 1 189 ? -5.931 30.388 -15.478 1.00 56.41 189 LYS A CA 1
ATOM 1470 C C . LYS A 1 189 ? -6.873 31.595 -15.592 1.00 56.41 189 LYS A C 1
ATOM 1472 O O . LYS A 1 189 ? -7.490 31.974 -14.598 1.00 56.41 189 LYS A O 1
ATOM 1477 N N . GLY A 1 190 ? -6.989 32.173 -16.790 1.00 57.59 190 GLY A N 1
ATOM 1478 C CA . GLY A 1 190 ? -7.950 33.224 -17.136 1.00 57.59 190 GLY A CA 1
ATOM 1479 C C . GLY A 1 190 ? -9.279 32.722 -17.709 1.00 57.59 190 GLY A C 1
ATOM 1480 O O . GLY A 1 190 ? -10.109 33.543 -18.093 1.00 57.59 190 GLY A O 1
ATOM 1481 N N . SER A 1 191 ? -9.494 31.406 -17.795 1.00 69.94 191 SER A N 1
ATOM 1482 C CA . SER A 1 191 ? -10.692 30.852 -18.429 1.00 69.94 191 SER A CA 1
ATOM 1483 C C . SER A 1 191 ? -11.971 31.192 -17.657 1.00 69.94 191 SER A C 1
ATOM 1485 O O . SER A 1 191 ? -12.011 31.164 -16.424 1.00 69.94 191 SER A O 1
ATOM 1487 N N . GLU A 1 192 ? -13.051 31.441 -18.400 1.00 78.62 192 GLU A N 1
ATOM 1488 C CA . GLU A 1 192 ? -14.419 31.600 -17.880 1.00 78.62 192 GLU A CA 1
ATOM 1489 C C . GLU A 1 192 ? -14.831 30.448 -16.945 1.00 78.62 192 GLU A C 1
ATOM 1491 O O . GLU A 1 192 ? -15.637 30.626 -16.039 1.00 78.62 192 GLU A O 1
ATOM 1496 N N . PHE A 1 193 ? -14.190 29.284 -17.077 1.00 77.75 193 PHE A N 1
ATOM 1497 C CA . PHE A 1 193 ? -14.415 28.121 -16.223 1.00 77.75 193 PHE A CA 1
ATOM 1498 C C . PHE A 1 193 ? -13.969 28.345 -14.779 1.00 77.75 193 PHE A C 1
ATOM 1500 O O . PHE A 1 193 ? -14.656 27.942 -13.845 1.00 77.75 193 PHE A O 1
ATOM 1507 N N . ILE A 1 194 ? -12.836 29.017 -14.571 1.00 79.69 194 ILE A N 1
ATOM 1508 C CA . ILE A 1 194 ? -12.359 29.327 -13.219 1.00 79.69 194 ILE A CA 1
ATOM 1509 C C . ILE A 1 194 ? -13.237 30.405 -12.585 1.00 79.69 194 ILE A C 1
ATOM 1511 O O . ILE A 1 194 ? -13.502 30.336 -11.386 1.00 79.69 194 ILE A O 1
ATOM 1515 N N . LYS A 1 195 ? -13.718 31.375 -13.374 1.00 82.00 195 LYS A N 1
ATOM 1516 C CA . LYS A 1 195 ? -14.700 32.359 -12.896 1.00 82.00 195 LYS A CA 1
ATOM 1517 C C . LYS A 1 195 ? -15.995 31.664 -12.477 1.00 82.00 195 LYS A C 1
ATOM 1519 O O . LYS A 1 195 ? -16.426 31.859 -11.347 1.00 82.00 195 LYS A O 1
ATOM 1524 N N . PHE A 1 196 ? -16.525 30.784 -13.328 1.00 83.06 196 PHE A N 1
ATOM 1525 C CA . PHE A 1 196 ? -17.682 29.945 -13.021 1.00 83.06 196 PHE A CA 1
ATOM 1526 C C . PHE A 1 196 ? -17.483 29.157 -11.722 1.00 83.06 196 PHE A C 1
ATOM 1528 O O . PHE A 1 196 ? -18.320 29.243 -10.833 1.00 83.06 196 PHE A O 1
ATOM 1535 N N . LEU A 1 197 ? -16.357 28.451 -11.564 1.00 83.19 197 LEU A N 1
ATOM 1536 C CA . LEU A 1 197 ? -16.076 27.681 -10.350 1.00 83.19 197 LEU A CA 1
ATOM 1537 C C . LEU A 1 197 ? -16.018 28.552 -9.094 1.00 83.19 197 LEU A C 1
ATOM 1539 O O . LEU A 1 197 ? -16.510 28.134 -8.050 1.00 83.19 197 LEU A O 1
ATOM 1543 N N . ARG A 1 198 ? -15.436 29.753 -9.178 1.00 81.62 198 ARG A N 1
ATOM 1544 C CA . ARG A 1 198 ? -15.388 30.690 -8.045 1.00 81.62 198 ARG A CA 1
ATOM 1545 C C . ARG A 1 198 ? -16.778 31.165 -7.649 1.00 81.62 198 ARG A C 1
ATOM 1547 O O . ARG A 1 198 ? -17.094 31.128 -6.467 1.00 81.62 198 ARG A O 1
ATOM 1554 N N . THR A 1 199 ? -17.596 31.560 -8.624 1.00 84.25 199 THR A N 1
ATOM 1555 C CA . THR A 1 199 ? -18.986 31.969 -8.390 1.00 84.25 199 THR A CA 1
ATOM 1556 C C . THR A 1 199 ? -19.810 30.816 -7.828 1.00 84.25 199 THR A C 1
ATOM 1558 O O . THR A 1 199 ? -20.506 30.979 -6.835 1.00 84.25 199 THR A O 1
ATOM 1561 N N . PHE A 1 200 ? -19.690 29.628 -8.416 1.00 81.75 200 PHE A N 1
ATOM 1562 C CA . PHE A 1 200 ? -20.470 28.457 -8.030 1.00 81.75 200 PHE A CA 1
ATOM 1563 C C . PHE A 1 200 ? -20.146 27.964 -6.609 1.00 81.75 200 PHE A C 1
ATOM 1565 O O . PHE A 1 200 ? -21.033 27.677 -5.795 1.00 81.75 200 PHE A O 1
ATOM 1572 N N . LEU A 1 201 ? -18.854 27.869 -6.292 1.00 84.25 201 LEU A N 1
ATOM 1573 C CA . LEU A 1 201 ? -18.396 27.433 -4.976 1.00 84.25 201 LEU A CA 1
ATOM 1574 C C . LEU A 1 201 ? -18.493 28.543 -3.921 1.00 84.25 201 LEU A C 1
ATOM 1576 O O . LEU A 1 201 ? -18.219 28.264 -2.760 1.00 84.25 201 LEU A O 1
ATOM 1580 N N . ASP A 1 202 ? -18.907 29.754 -4.309 1.00 81.44 202 ASP A N 1
ATOM 1581 C CA . ASP A 1 202 ? -18.931 30.952 -3.462 1.00 81.44 202 ASP A CA 1
ATOM 1582 C C . ASP A 1 202 ? -17.571 31.222 -2.788 1.00 81.44 202 ASP A C 1
ATOM 1584 O O . ASP A 1 202 ? -17.453 31.600 -1.623 1.00 81.44 202 ASP A O 1
ATOM 1588 N N . VAL A 1 203 ? -16.490 30.955 -3.530 1.00 72.06 203 VAL A N 1
ATOM 1589 C CA . VAL A 1 203 ? -15.125 31.085 -3.015 1.00 72.06 203 VAL A CA 1
ATOM 1590 C C . VAL A 1 203 ? -14.672 32.524 -3.205 1.00 72.06 203 VAL A C 1
ATOM 1592 O O . VAL A 1 203 ? -14.385 32.962 -4.325 1.00 72.06 203 VAL A O 1
ATOM 1595 N N . GLN A 1 204 ? -14.554 33.244 -2.090 1.00 70.31 204 GLN A N 1
ATOM 1596 C CA . GLN A 1 204 ? -13.948 34.573 -2.039 1.00 70.31 204 GLN A CA 1
ATOM 1597 C C . GLN A 1 204 ? -12.564 34.552 -2.727 1.00 70.31 204 GLN A C 1
ATOM 1599 O O . GLN A 1 204 ? -11.749 33.661 -2.466 1.00 70.31 204 GLN A O 1
ATOM 1604 N N . PRO A 1 205 ? -12.259 35.518 -3.615 1.00 58.78 205 PRO A N 1
ATOM 1605 C CA . PRO A 1 205 ? -11.134 35.436 -4.551 1.00 58.78 205 PRO A CA 1
ATOM 1606 C C . PRO A 1 205 ? -9.748 35.365 -3.896 1.00 58.78 205 PRO A C 1
ATOM 1608 O O . PRO A 1 205 ? -8.791 34.969 -4.566 1.00 58.78 205 PRO A O 1
ATOM 1611 N N . ARG A 1 206 ? -9.630 35.701 -2.608 1.00 60.09 206 ARG A N 1
ATOM 1612 C CA . ARG A 1 206 ? -8.470 35.429 -1.756 1.00 60.09 206 ARG A CA 1
ATOM 1613 C C . ARG A 1 206 ? -8.950 35.324 -0.314 1.00 60.09 206 ARG A C 1
ATOM 1615 O O . ARG A 1 206 ? -9.203 36.353 0.304 1.00 60.09 206 ARG A O 1
ATOM 1622 N N . ALA A 1 207 ? -9.038 34.112 0.229 1.00 60.12 207 ALA A N 1
ATOM 1623 C CA . ALA A 1 207 ? -9.013 33.990 1.680 1.00 60.12 207 ALA A CA 1
ATOM 1624 C C . ALA A 1 207 ? -7.677 34.598 2.155 1.00 60.12 207 ALA A C 1
ATOM 1626 O O . ALA A 1 207 ? -6.629 34.243 1.591 1.00 60.12 207 ALA A O 1
ATOM 1627 N N . PRO A 1 208 ? -7.677 35.561 3.096 1.00 66.56 208 PRO A N 1
ATOM 1628 C CA . PRO A 1 208 ? -6.433 36.024 3.689 1.00 66.56 208 PRO A CA 1
ATOM 1629 C C . PRO A 1 208 ? -5.693 34.816 4.267 1.00 66.56 208 PRO A C 1
ATOM 1631 O O . PRO A 1 208 ? -6.303 33.812 4.645 1.00 66.56 208 PRO A O 1
ATOM 1634 N N . ARG A 1 209 ? -4.360 34.882 4.297 1.00 75.06 209 ARG A N 1
ATOM 1635 C CA . ARG A 1 209 ? -3.554 33.838 4.934 1.00 75.06 209 ARG A CA 1
ATOM 1636 C C . ARG A 1 209 ? -4.099 33.639 6.353 1.00 75.06 209 ARG A C 1
ATOM 1638 O O . ARG A 1 209 ? -4.293 34.619 7.063 1.00 75.06 209 ARG A O 1
ATOM 1645 N N . ALA A 1 210 ? -4.408 32.402 6.734 1.00 82.12 210 ALA A N 1
ATOM 1646 C CA . ALA A 1 210 ? -5.001 32.139 8.040 1.00 82.12 210 ALA A CA 1
ATOM 1647 C C . ALA A 1 210 ? -4.002 32.522 9.146 1.00 82.12 210 ALA A C 1
ATOM 1649 O O . ALA A 1 210 ? -2.984 31.859 9.325 1.00 82.12 210 ALA A O 1
ATOM 1650 N N . GLU A 1 211 ? -4.275 33.625 9.841 1.00 87.44 211 GLU A N 1
ATOM 1651 C CA . GLU A 1 211 ? -3.477 34.109 10.980 1.00 87.44 211 GLU A CA 1
ATOM 1652 C C . GLU A 1 211 ? -3.932 33.500 12.311 1.00 87.44 211 GLU A C 1
ATOM 1654 O O . GLU A 1 211 ? -3.158 33.426 13.261 1.00 87.44 211 GLU A O 1
ATOM 1659 N N . THR A 1 212 ? -5.180 33.029 12.377 1.00 91.81 212 THR A N 1
ATOM 1660 C CA . THR A 1 212 ? -5.779 32.437 13.576 1.00 91.81 212 THR A CA 1
ATOM 1661 C C . THR A 1 212 ? -6.363 31.059 13.276 1.00 91.81 212 THR A C 1
ATOM 1663 O O . THR A 1 212 ? -6.696 30.732 12.133 1.00 91.81 212 THR A O 1
ATOM 1666 N N . VAL A 1 213 ? -6.530 30.249 14.325 1.00 86.31 213 VAL A N 1
ATOM 1667 C CA . VAL A 1 213 ? -7.206 28.942 14.234 1.00 86.31 213 VAL A CA 1
ATOM 1668 C C . VAL A 1 213 ? -8.656 29.103 13.762 1.00 86.31 213 VAL A C 1
ATOM 1670 O O . VAL A 1 213 ? -9.137 28.277 12.992 1.00 86.31 213 VAL A O 1
ATOM 1673 N N . GLY A 1 214 ? -9.326 30.195 14.149 1.00 87.12 214 GLY A N 1
ATOM 1674 C CA . GLY A 1 214 ? -10.671 30.527 13.669 1.00 87.12 214 GLY A CA 1
ATOM 1675 C C . GLY A 1 214 ? -10.723 30.683 12.148 1.00 87.12 214 GLY A C 1
ATOM 1676 O O . GLY A 1 214 ? -11.536 30.033 11.499 1.00 87.12 214 GLY A O 1
ATOM 1677 N N . HIS A 1 215 ? -9.782 31.434 11.562 1.00 84.62 215 HIS A N 1
ATOM 1678 C CA . HIS A 1 215 ? -9.696 31.587 10.103 1.00 84.62 215 HIS A CA 1
ATOM 1679 C C . HIS A 1 215 ? -9.447 30.250 9.390 1.00 84.62 215 HIS A C 1
ATOM 1681 O O . HIS A 1 215 ? -9.957 30.019 8.293 1.00 84.62 215 HIS A O 1
ATOM 1687 N N . LEU A 1 216 ? -8.664 29.354 10.001 1.00 82.00 216 LEU A N 1
ATOM 1688 C CA . LEU A 1 216 ? -8.416 28.023 9.448 1.00 82.00 216 LEU A CA 1
ATOM 1689 C C . LEU A 1 216 ? -9.685 27.160 9.462 1.00 82.00 216 LEU A C 1
ATOM 1691 O O . LEU A 1 216 ? -9.962 26.480 8.473 1.00 82.00 216 LEU A O 1
ATOM 1695 N N . LEU A 1 217 ? -10.466 27.220 10.543 1.00 85.19 217 LEU A N 1
ATOM 1696 C CA . LEU A 1 217 ? -11.735 26.502 10.658 1.00 85.19 217 LEU A CA 1
ATOM 1697 C C . LEU A 1 217 ? -12.765 27.007 9.639 1.00 85.19 217 LEU A C 1
ATOM 1699 O O . LEU A 1 217 ? -13.408 26.202 8.972 1.00 85.19 217 LEU A O 1
ATOM 1703 N N . GLU A 1 218 ? -12.876 28.321 9.457 1.00 83.50 218 GLU A N 1
ATOM 1704 C CA . GLU A 1 218 ? -13.746 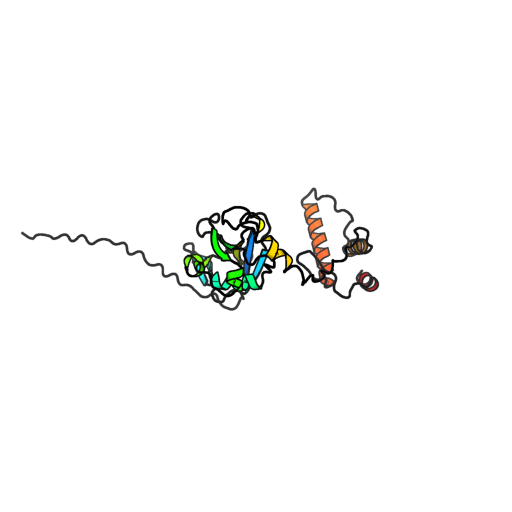28.914 8.433 1.00 83.50 218 GLU A CA 1
ATOM 1705 C C . GLU A 1 218 ? -13.349 28.470 7.018 1.00 83.50 218 GLU A C 1
ATOM 1707 O O . GLU A 1 218 ? -14.204 28.070 6.227 1.00 83.50 218 GLU A O 1
ATOM 1712 N N . CYS A 1 219 ? -12.046 28.455 6.709 1.00 81.81 219 CYS A N 1
ATOM 1713 C CA . CYS A 1 219 ? -11.545 27.943 5.431 1.00 81.81 219 CYS A CA 1
ATOM 1714 C C . CYS A 1 219 ? -11.885 26.459 5.232 1.00 81.81 219 CYS A C 1
ATOM 1716 O O . CYS A 1 219 ? -12.240 26.049 4.126 1.00 81.81 219 CYS A O 1
ATOM 1718 N N . TYR A 1 220 ? -11.773 25.654 6.290 1.00 85.19 220 TYR A N 1
ATOM 1719 C CA . TYR A 1 220 ? -12.104 24.233 6.248 1.00 85.19 220 TYR A CA 1
ATOM 1720 C C . TYR A 1 220 ? -13.595 24.006 5.964 1.00 85.19 220 TYR A C 1
ATOM 1722 O O . TYR A 1 220 ? -13.927 23.276 5.030 1.00 85.19 220 TYR A O 1
ATOM 1730 N N . LEU A 1 221 ? -14.482 24.686 6.697 1.00 86.25 221 LEU A N 1
ATOM 1731 C CA . LEU A 1 221 ? -15.932 24.587 6.503 1.00 86.25 221 LEU A CA 1
ATOM 1732 C C . LEU A 1 221 ? -16.356 25.048 5.101 1.00 86.25 221 LEU A C 1
ATOM 1734 O O . LEU A 1 221 ? -17.192 24.410 4.460 1.00 86.25 221 LEU A O 1
ATOM 1738 N N . ALA A 1 222 ? -15.738 26.112 4.579 1.00 83.81 222 ALA A N 1
ATOM 1739 C CA . ALA A 1 222 ? -15.983 26.573 3.214 1.00 83.81 222 ALA A CA 1
ATOM 1740 C C . ALA A 1 222 ? -15.564 25.528 2.159 1.00 83.81 222 ALA A C 1
ATOM 1742 O O . ALA A 1 222 ? -16.286 25.296 1.186 1.00 83.81 222 ALA A O 1
ATOM 1743 N N . LEU A 1 223 ? -14.422 24.855 2.353 1.00 85.25 223 LEU A N 1
ATOM 1744 C CA . LEU A 1 223 ? -13.972 23.773 1.469 1.00 85.25 223 LEU A CA 1
ATOM 1745 C C . LEU A 1 223 ? -14.901 22.557 1.527 1.00 85.25 223 LEU A C 1
ATOM 1747 O O . LEU A 1 223 ? -15.227 21.987 0.485 1.00 85.25 223 LEU A O 1
ATOM 1751 N N . GLU A 1 224 ? -15.347 22.172 2.720 1.00 88.19 224 GLU A N 1
ATOM 1752 C CA . GLU A 1 224 ? -16.277 21.061 2.920 1.00 88.19 224 GLU A CA 1
ATOM 1753 C C . GLU A 1 224 ? -17.634 21.321 2.245 1.00 88.19 224 GLU A C 1
ATOM 1755 O O . GLU A 1 224 ? -18.155 20.459 1.525 1.00 88.19 224 GLU A O 1
ATOM 1760 N N . ALA A 1 225 ? -18.162 22.541 2.377 1.00 87.69 225 ALA A N 1
ATOM 1761 C CA . ALA A 1 225 ? -19.355 22.979 1.659 1.00 87.69 225 ALA A CA 1
ATOM 1762 C C . ALA A 1 225 ? -19.152 22.917 0.134 1.00 87.69 225 ALA A C 1
ATOM 1764 O O . ALA A 1 225 ? -20.016 22.421 -0.596 1.00 87.69 225 ALA A O 1
ATOM 1765 N N . GLY A 1 226 ? -17.984 23.347 -0.356 1.00 88.06 226 GLY A N 1
ATOM 1766 C CA . GLY A 1 226 ? -17.614 23.246 -1.768 1.00 88.06 226 GLY A CA 1
ATOM 1767 C C . GLY A 1 226 ? -17.589 21.801 -2.278 1.00 88.06 226 GLY A C 1
ATOM 1768 O O . GLY A 1 226 ? -18.170 21.500 -3.322 1.00 88.06 226 GLY A O 1
ATOM 1769 N N . TYR A 1 227 ? -16.980 20.878 -1.531 1.00 87.81 227 TYR A N 1
ATOM 1770 C CA . TYR A 1 227 ? -16.953 19.457 -1.890 1.00 87.81 227 TYR A CA 1
ATOM 1771 C C . TYR A 1 227 ? -18.340 18.818 -1.892 1.00 87.81 227 TYR A C 1
ATOM 1773 O O . TYR A 1 227 ? -18.646 18.018 -2.781 1.00 87.81 227 TYR A O 1
ATOM 1781 N N . SER A 1 228 ? -19.195 19.205 -0.948 1.00 88.50 228 SER A N 1
ATOM 1782 C CA . SER A 1 228 ? -20.584 18.749 -0.895 1.00 88.50 228 SER A CA 1
ATOM 1783 C C . SER A 1 228 ? -21.358 19.186 -2.143 1.00 88.50 228 SER A C 1
ATOM 1785 O O . SER A 1 228 ? -22.004 18.361 -2.790 1.00 88.50 228 SER A O 1
ATOM 1787 N N . LYS A 1 229 ? -21.206 20.448 -2.573 1.00 89.88 229 LYS A N 1
ATOM 1788 C CA . LYS A 1 229 ? -21.809 20.951 -3.821 1.00 89.88 229 LYS A CA 1
ATOM 1789 C C . LYS A 1 229 ? -21.326 20.186 -5.062 1.00 89.88 229 LYS A C 1
ATOM 1791 O O . LYS A 1 229 ? -22.141 19.814 -5.904 1.00 89.88 229 LYS A O 1
ATOM 1796 N N . LEU A 1 230 ? -20.021 19.918 -5.174 1.00 89.00 230 LEU A N 1
ATOM 1797 C CA . LEU A 1 230 ? -19.460 19.143 -6.293 1.00 89.00 230 LEU A CA 1
ATOM 1798 C C . LEU A 1 230 ? -19.988 17.702 -6.318 1.00 89.00 230 LEU A C 1
ATOM 1800 O O . LEU A 1 230 ? -20.292 17.166 -7.385 1.00 89.00 230 LEU A O 1
ATOM 1804 N N . THR A 1 231 ? -20.137 17.091 -5.143 1.00 87.00 231 THR A N 1
ATOM 1805 C CA . THR A 1 231 ? -20.672 15.731 -4.998 1.00 87.00 231 THR A CA 1
ATOM 1806 C C . THR A 1 231 ? -22.143 15.665 -5.410 1.00 87.00 231 THR A C 1
ATOM 1808 O O . THR A 1 231 ? -22.520 14.764 -6.157 1.00 87.00 231 THR A O 1
ATOM 1811 N N . ASN A 1 232 ? -22.954 16.656 -5.025 1.00 87.25 232 ASN A N 1
ATOM 1812 C CA . ASN A 1 232 ? -24.361 16.758 -5.437 1.00 87.25 232 ASN A CA 1
ATOM 1813 C C . ASN A 1 232 ? -24.525 16.884 -6.961 1.00 87.25 232 ASN A C 1
ATOM 1815 O O . ASN A 1 232 ? -25.507 16.408 -7.522 1.00 87.25 232 ASN A O 1
ATOM 1819 N N . MET A 1 233 ? -23.533 17.457 -7.647 1.00 81.69 233 MET A N 1
ATOM 1820 C CA . MET A 1 233 ? -23.467 17.503 -9.111 1.00 81.69 233 MET A CA 1
ATOM 1821 C C . MET A 1 233 ? -22.885 16.246 -9.765 1.00 81.69 233 MET A C 1
ATOM 1823 O O . MET A 1 233 ? -22.638 16.238 -10.971 1.00 81.69 233 MET A O 1
ATOM 1827 N N . GLN A 1 234 ? -22.637 15.189 -8.993 1.00 87.81 234 GLN A N 1
ATOM 1828 C CA . GLN A 1 234 ? -22.062 13.937 -9.482 1.00 87.81 234 GLN A CA 1
ATOM 1829 C C . GLN A 1 234 ? -20.661 14.110 -10.091 1.00 87.81 234 GLN A C 1
ATOM 1831 O O . GLN A 1 234 ? -20.252 13.334 -10.957 1.00 87.81 234 GLN A O 1
ATOM 1836 N N . TRP A 1 235 ? -19.891 15.116 -9.654 1.00 88.25 235 TRP A N 1
ATOM 1837 C CA . TRP A 1 235 ? -18.497 15.232 -10.079 1.00 88.25 235 TRP A CA 1
ATOM 1838 C C . TRP A 1 235 ? -17.696 14.069 -9.501 1.00 88.25 235 TRP A C 1
ATOM 1840 O O . TRP A 1 235 ? -17.700 13.818 -8.297 1.00 88.25 235 TRP A O 1
ATOM 1850 N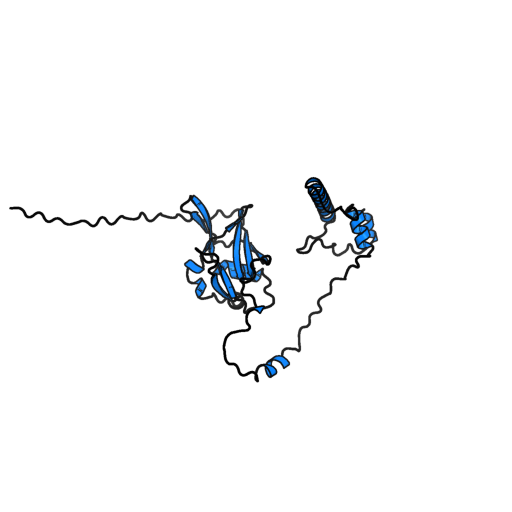 N . GLY A 1 236 ? -16.977 13.355 -10.365 1.00 85.25 236 GLY A N 1
ATOM 1851 C CA . GLY A 1 236 ? -16.213 12.184 -9.953 1.00 85.25 236 GLY A CA 1
ATOM 1852 C C . GLY A 1 236 ? -14.961 12.591 -9.182 1.00 85.25 236 GLY A C 1
ATOM 1853 O O . GLY A 1 236 ? -14.140 13.352 -9.697 1.00 85.25 236 GLY A O 1
ATOM 1854 N N . ARG A 1 237 ? -14.767 12.063 -7.971 1.00 85.56 237 ARG A N 1
ATOM 1855 C CA . ARG A 1 237 ? -13.517 12.246 -7.224 1.00 85.56 237 ARG A CA 1
ATOM 1856 C C . ARG A 1 237 ? -12.412 11.375 -7.830 1.00 85.56 237 ARG A C 1
ATOM 1858 O O . ARG A 1 237 ? -12.617 10.212 -8.156 1.00 85.56 237 ARG A O 1
ATOM 1865 N N . THR A 1 238 ? -11.228 11.945 -7.992 1.00 84.69 238 THR A N 1
ATOM 1866 C CA . THR A 1 238 ? -10.025 11.280 -8.506 1.00 84.69 238 THR A CA 1
ATOM 1867 C C . THR A 1 238 ? -8.858 11.517 -7.556 1.00 84.69 238 THR A C 1
ATOM 1869 O O . THR A 1 238 ? -8.918 12.404 -6.703 1.00 84.69 238 THR A O 1
ATOM 1872 N N . LYS A 1 239 ? -7.759 10.771 -7.732 1.00 76.44 239 LYS A N 1
ATOM 1873 C CA . LYS A 1 239 ? -6.535 10.945 -6.931 1.00 76.44 239 LYS A CA 1
ATOM 1874 C C . LYS A 1 239 ? -5.976 12.382 -6.978 1.00 76.44 239 LYS A C 1
ATOM 1876 O O . LYS A 1 239 ? -5.304 12.791 -6.044 1.00 76.44 239 LYS A O 1
ATOM 1881 N N . GLY A 1 240 ? -6.268 13.150 -8.036 1.00 79.06 240 GLY A N 1
ATOM 1882 C CA . GLY A 1 240 ? -5.793 14.529 -8.218 1.00 79.06 240 GLY A CA 1
ATOM 1883 C C . GLY A 1 240 ? -6.841 15.630 -8.007 1.00 79.06 240 GLY A C 1
ATOM 1884 O O . GLY A 1 240 ? -6.564 16.774 -8.354 1.00 79.06 240 GLY A O 1
ATOM 1885 N N . GLY A 1 241 ? -8.041 15.312 -7.505 1.00 83.94 241 GLY A N 1
ATOM 1886 C CA . GLY A 1 241 ? -9.135 16.280 -7.329 1.00 83.94 241 GLY A CA 1
ATOM 1887 C C . GLY A 1 241 ? -10.454 15.819 -7.952 1.00 83.94 241 GLY A C 1
ATOM 1888 O O . GLY A 1 241 ? -10.677 14.624 -8.129 1.00 83.94 241 GLY A O 1
ATOM 1889 N N . TYR A 1 242 ? -11.338 16.751 -8.302 1.00 84.62 242 TYR A N 1
ATOM 1890 C CA . TYR A 1 242 ? -12.633 16.435 -8.916 1.00 84.62 242 TYR A CA 1
ATOM 1891 C C . TYR A 1 242 ? -12.577 16.517 -10.442 1.00 84.62 242 TYR A C 1
ATOM 1893 O O . TYR A 1 242 ? -11.927 17.391 -11.017 1.00 84.62 242 TYR A O 1
ATOM 1901 N N . ARG A 1 243 ? -13.284 15.600 -11.100 1.00 85.81 243 ARG A N 1
ATOM 1902 C CA . ARG A 1 243 ? -13.411 15.519 -12.552 1.00 85.81 243 ARG A CA 1
ATOM 1903 C C . ARG A 1 243 ? -14.838 15.861 -12.971 1.00 85.81 243 ARG A C 1
ATOM 1905 O O . ARG A 1 243 ? -15.791 15.247 -12.494 1.00 85.81 243 ARG A O 1
ATOM 1912 N N . VAL A 1 244 ? -14.955 16.778 -13.930 1.00 82.50 244 VAL A N 1
ATOM 1913 C CA . VAL A 1 244 ? -16.226 17.119 -14.585 1.00 82.50 244 VAL A CA 1
ATOM 1914 C C . VAL A 1 244 ? -16.798 15.873 -15.283 1.00 82.50 244 VAL A C 1
ATOM 1916 O O . VAL A 1 244 ? -16.061 15.216 -16.034 1.00 82.50 244 VAL A O 1
ATOM 1919 N N . PRO A 1 245 ? -18.083 15.534 -15.077 1.00 81.19 245 PRO A N 1
ATOM 1920 C CA . PRO A 1 245 ? -18.736 14.422 -15.759 1.00 81.19 245 PRO A CA 1
ATOM 1921 C C . PRO A 1 245 ? -18.640 14.524 -17.284 1.00 81.19 245 PRO A C 1
ATOM 1923 O O . PRO A 1 245 ? -18.764 15.595 -17.887 1.00 81.19 245 PRO A O 1
ATOM 1926 N N . SER A 1 246 ? -18.426 13.380 -17.935 1.00 70.75 246 SER A N 1
ATOM 1927 C CA . SER A 1 246 ? -18.325 13.314 -19.396 1.00 70.75 246 SER A CA 1
ATOM 1928 C C . SER A 1 246 ? -19.724 13.510 -19.994 1.00 70.75 246 SER A C 1
ATOM 1930 O O . SER A 1 246 ? -20.543 12.605 -19.932 1.00 70.75 246 SER A O 1
ATOM 1932 N N . GLY A 1 247 ? -20.013 14.709 -20.512 1.00 69.50 247 GLY A N 1
ATOM 1933 C CA . GLY A 1 247 ? -21.342 15.096 -21.022 1.00 69.50 247 GLY A CA 1
ATOM 1934 C C . GLY A 1 247 ? -21.858 16.450 -20.511 1.00 69.50 247 GLY A C 1
ATOM 1935 O O . GLY A 1 247 ? -22.829 16.979 -21.056 1.00 69.50 247 GLY A O 1
ATOM 1936 N N . MET A 1 248 ? -21.177 17.034 -19.516 1.00 63.59 248 MET A N 1
ATOM 1937 C CA . MET A 1 248 ? -21.468 18.362 -18.951 1.00 63.59 248 MET A CA 1
ATOM 1938 C C . MET A 1 248 ? -20.705 19.522 -19.621 1.00 63.59 248 MET A C 1
ATOM 1940 O O . MET A 1 248 ? -20.859 20.664 -19.214 1.00 63.59 248 MET A O 1
ATOM 1944 N N . PHE A 1 249 ? -19.918 19.280 -20.675 1.00 61.03 249 PHE A N 1
ATOM 1945 C CA . PHE A 1 249 ? -19.108 20.312 -21.357 1.00 61.03 249 PHE A CA 1
ATOM 1946 C C . PHE A 1 249 ? -19.906 21.312 -22.225 1.00 61.03 249 PHE A C 1
ATOM 1948 O O . PHE A 1 249 ? -19.328 21.991 -23.070 1.00 61.03 249 PHE A O 1
ATOM 1955 N N . SER A 1 250 ? -21.221 21.419 -22.034 1.00 67.69 250 SER A N 1
ATOM 1956 C CA . SER A 1 250 ? -22.021 22.507 -22.604 1.00 67.69 250 SER A CA 1
ATOM 1957 C C . SER A 1 250 ? -22.215 23.563 -21.519 1.00 67.69 250 SER A C 1
ATOM 1959 O O . SER A 1 250 ? -22.725 23.250 -20.444 1.00 67.69 250 SER A O 1
ATOM 1961 N N . TRP A 1 251 ? -21.796 24.800 -21.799 1.00 64.81 251 TRP A N 1
ATOM 1962 C CA . TRP A 1 251 ? -21.945 25.933 -20.880 1.00 64.81 251 TRP A CA 1
ATOM 1963 C C . TRP A 1 251 ? -23.393 26.121 -20.426 1.00 64.81 251 TRP A C 1
ATOM 1965 O O . TRP A 1 251 ? -23.624 26.360 -19.245 1.00 64.81 251 TRP A O 1
ATOM 1975 N N . ASP A 1 252 ? -24.358 25.889 -21.314 1.00 68.31 252 ASP A N 1
ATOM 1976 C CA . ASP A 1 252 ? -25.788 25.989 -21.008 1.00 68.31 252 ASP A CA 1
ATOM 1977 C C . ASP A 1 252 ? -26.202 25.047 -19.869 1.00 68.31 252 ASP A C 1
ATOM 1979 O O . ASP A 1 252 ? -26.986 25.424 -19.005 1.00 68.31 252 ASP A O 1
ATOM 1983 N N . LYS A 1 253 ? -25.610 23.844 -19.803 1.00 64.56 253 LYS A N 1
ATOM 1984 C CA . LYS A 1 253 ? -25.870 22.873 -18.726 1.00 64.56 253 LYS A CA 1
ATOM 1985 C C . LYS A 1 253 ? -25.179 23.227 -17.411 1.00 64.56 253 LYS A C 1
ATOM 1987 O O . LYS A 1 253 ? -25.645 22.814 -16.355 1.00 64.56 253 LYS A O 1
ATOM 1992 N N . LEU A 1 254 ? -24.063 23.954 -17.460 1.00 65.19 254 LEU A N 1
ATOM 1993 C CA . LEU A 1 254 ? -23.363 24.412 -16.258 1.00 65.19 254 LEU A CA 1
ATOM 1994 C C . LEU A 1 254 ? -24.092 25.596 -15.609 1.00 65.19 254 LEU A C 1
ATOM 1996 O O . LEU A 1 254 ? -24.177 25.649 -14.386 1.00 65.19 254 LEU A O 1
ATOM 2000 N N . TYR A 1 255 ? -24.672 26.499 -16.409 1.00 66.25 255 TYR A N 1
ATOM 2001 C CA . TYR A 1 255 ? -25.456 27.628 -15.897 1.00 66.25 255 TYR A CA 1
ATOM 2002 C C . TYR A 1 255 ? -26.808 27.219 -15.307 1.00 66.25 255 TYR A C 1
ATOM 2004 O O . TYR A 1 255 ? -27.274 27.885 -14.394 1.00 66.25 255 TYR A O 1
ATOM 2012 N N . THR A 1 256 ? -27.412 26.108 -15.743 1.00 67.25 256 THR A N 1
ATOM 2013 C CA . THR A 1 256 ? -28.640 25.580 -15.112 1.00 67.25 256 THR A CA 1
ATOM 2014 C C . THR A 1 256 ? -28.424 24.996 -13.712 1.00 67.25 256 THR A C 1
ATOM 2016 O O . THR A 1 256 ? -29.394 24.648 -13.047 1.00 67.25 256 THR A O 1
ATOM 2019 N N . CYS A 1 257 ? -27.169 24.827 -13.283 1.00 59.06 257 CYS A N 1
ATOM 2020 C CA . CYS A 1 257 ? -26.817 24.312 -11.958 1.00 59.06 257 CYS A CA 1
ATOM 2021 C C . CYS A 1 257 ? -26.495 25.415 -10.932 1.00 59.06 257 CYS A C 1
ATOM 2023 O O . CYS A 1 257 ? -26.228 25.078 -9.777 1.00 59.06 257 CYS A O 1
ATOM 2025 N N . LEU A 1 258 ? -26.467 26.685 -11.356 1.00 57.97 258 LEU A N 1
ATOM 2026 C CA . LEU A 1 258 ? -26.376 27.872 -10.495 1.00 57.97 258 LEU A CA 1
ATOM 2027 C C . LEU A 1 258 ? -27.775 28.296 -10.041 1.00 57.97 258 LEU A C 1
ATOM 2029 O O . LEU A 1 258 ? -27.892 28.669 -8.855 1.00 57.97 258 LEU A O 1
#

Foldseek 3Di:
DDDDDDDPDPPPPPDPPPPFDWDQDDDDDQAKEWEWEAALVCNVDGTDIAIDGDDSQWIWTQDPVRDIWTKDFCLVGVLRRLVRDCPPPDQAKWKWAADPVGSNDIHTQGGNVCSVVVHGDPQSVDCNRGIDTFDQDPVRHTYGYMHIYDPVPPDDDDDDDPPPPVVVVVVPPPPDDPDDDPPDPDDDPPDPVVVLLCVQLVPDPDQPDPPDPVSVVVVVVSVVSSVVLCVVVVFDQDPVGTHDDDPCPDVVNSVVSD

Radius of gyration: 28.72 Å; chains: 1; bounding box: 61×86×91 Å

Organism: NCBI:txid109636